Protein AF-A0A1F5UDT4-F1 (afdb_monomer_lite)

Radius of gyration: 22.55 Å; chains: 1; bounding box: 52×52×60 Å

Sequence (209 aa):
MNKDWPAAQYTNDYEAHRSDPLKDGFATVYAATNLLEDRAETYAHLMVNEEAEKLMKRAEKDPVLDKKIKIIKKFLMEKCCYEMNEDYWKKIAAGYDFSAGDKKVSSLEKLKIFPDSVKMDPEKKTGADFKISNLPENCVLSIMDKTGAELLTLKESDFGNKGFIIWNGKGIDGSYLPAGNYSCVILDENKNKKTIKIVYSKSTIMFLN

Structure (mmCIF, N/CA/C/O backbone):
data_AF-A0A1F5UDT4-F1
#
_entry.id   AF-A0A1F5UDT4-F1
#
loop_
_atom_site.group_PDB
_atom_site.id
_atom_site.type_symbol
_atom_site.label_atom_id
_atom_site.label_alt_id
_atom_site.label_comp_id
_atom_site.label_asym_id
_atom_site.label_entity_id
_atom_site.label_seq_id
_atom_site.pdbx_PDB_ins_code
_atom_site.Cartn_x
_atom_site.Cartn_y
_atom_site.Cartn_z
_atom_site.occupancy
_atom_site.B_iso_or_equiv
_atom_site.auth_seq_id
_atom_site.auth_comp_id
_atom_site.auth_asym_id
_atom_site.auth_atom_id
_atom_site.pdbx_PDB_model_num
ATOM 1 N N . MET A 1 1 ? 0.773 20.282 -16.744 1.00 47.09 1 MET A N 1
ATOM 2 C CA . MET A 1 1 ? 1.591 19.553 -17.739 1.00 47.09 1 MET A CA 1
ATOM 3 C C . MET A 1 1 ? 3.046 19.695 -17.304 1.00 47.09 1 MET A C 1
ATOM 5 O O . MET A 1 1 ? 3.497 20.828 -17.192 1.00 47.09 1 MET A O 1
ATOM 9 N N . ASN A 1 2 ? 3.714 18.609 -16.896 1.00 46.12 2 ASN A N 1
ATOM 10 C CA . ASN A 1 2 ? 5.008 18.705 -16.208 1.00 46.12 2 ASN A CA 1
ATOM 11 C C . ASN A 1 2 ? 6.131 19.050 -17.209 1.00 46.12 2 ASN A C 1
ATOM 13 O O . ASN A 1 2 ? 6.377 18.271 -18.132 1.00 46.12 2 ASN A O 1
ATOM 17 N N . LYS A 1 3 ? 6.745 20.232 -17.057 1.00 56.66 3 LYS A N 1
ATOM 18 C CA . LYS A 1 3 ? 7.801 20.764 -17.942 1.00 56.66 3 LYS A CA 1
ATOM 19 C C . LYS A 1 3 ? 9.163 20.094 -17.714 1.00 56.66 3 LYS A C 1
ATOM 21 O O . LYS A 1 3 ? 10.076 20.307 -18.501 1.00 56.66 3 LYS A O 1
ATOM 26 N N . ASP A 1 4 ? 9.265 19.252 -16.691 1.00 66.94 4 ASP A N 1
ATOM 27 C CA . ASP A 1 4 ? 10.539 18.745 -16.177 1.00 66.94 4 ASP A CA 1
ATOM 28 C C . ASP A 1 4 ? 10.975 17.400 -16.789 1.00 66.94 4 ASP A C 1
ATOM 30 O O . ASP A 1 4 ? 11.920 16.786 -16.301 1.00 66.94 4 ASP A O 1
ATOM 34 N N . TRP A 1 5 ? 10.300 16.899 -17.836 1.00 69.38 5 TRP A N 1
ATOM 35 C CA . TRP A 1 5 ? 10.713 15.642 -18.476 1.00 69.38 5 TRP A CA 1
ATOM 36 C C . TRP A 1 5 ? 11.996 15.849 -19.284 1.00 69.38 5 TRP A C 1
ATOM 38 O O . TRP A 1 5 ? 11.977 16.624 -20.244 1.00 69.38 5 TRP A O 1
ATOM 48 N N . PRO A 1 6 ? 13.095 15.154 -18.950 1.00 64.50 6 PRO A N 1
ATOM 49 C CA . PRO A 1 6 ? 14.332 15.293 -19.694 1.00 64.50 6 PRO A CA 1
ATOM 50 C C . PRO A 1 6 ? 14.171 14.617 -21.059 1.00 64.50 6 PRO A C 1
ATOM 52 O O . PRO A 1 6 ? 14.080 13.393 -21.157 1.00 64.50 6 PRO A O 1
ATOM 55 N N . ALA A 1 7 ? 14.122 15.416 -22.124 1.00 56.41 7 ALA A N 1
ATOM 56 C CA . ALA A 1 7 ? 14.297 14.901 -23.473 1.00 56.41 7 ALA A CA 1
ATOM 57 C C . ALA A 1 7 ? 15.757 14.456 -23.617 1.00 56.41 7 ALA A C 1
ATOM 59 O O . ALA A 1 7 ? 16.675 15.242 -23.376 1.00 56.41 7 ALA A O 1
ATOM 60 N N . ALA A 1 8 ? 15.982 13.197 -23.977 1.00 52.72 8 ALA A N 1
ATOM 61 C CA . ALA A 1 8 ? 17.313 12.769 -24.369 1.00 52.72 8 ALA A CA 1
ATOM 62 C C . ALA A 1 8 ? 17.654 13.439 -25.708 1.00 52.72 8 ALA A C 1
ATOM 64 O O . ALA A 1 8 ? 16.902 13.327 -26.675 1.00 52.72 8 ALA A O 1
ATOM 65 N N . GLN A 1 9 ? 18.794 14.125 -25.775 1.00 47.84 9 GLN A N 1
ATOM 66 C CA . GLN A 1 9 ? 19.468 14.321 -27.052 1.00 47.84 9 GLN A CA 1
ATOM 67 C C . GLN A 1 9 ? 20.120 12.980 -27.380 1.00 47.84 9 GLN A C 1
ATOM 69 O O . GLN A 1 9 ? 21.227 12.705 -26.927 1.00 47.84 9 GLN A O 1
ATOM 74 N N . TYR A 1 10 ? 19.391 12.100 -28.066 1.00 48.31 10 TYR A N 1
ATOM 75 C CA . TYR A 1 10 ? 19.956 10.840 -28.534 1.00 48.31 10 TYR A CA 1
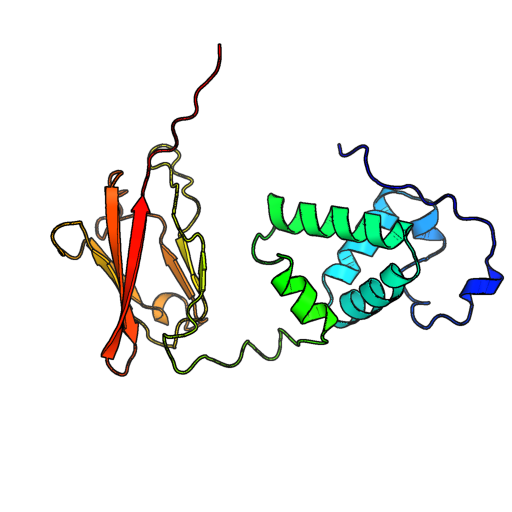ATOM 76 C C . TYR A 1 10 ? 21.035 11.172 -29.570 1.00 48.31 10 TYR A C 1
ATOM 78 O O . TYR A 1 10 ? 20.735 11.568 -30.695 1.00 48.31 10 TYR A O 1
ATOM 86 N N . THR A 1 11 ? 22.303 11.083 -29.171 1.00 43.28 11 THR A N 1
ATOM 87 C CA . THR A 1 11 ? 23.414 11.072 -30.118 1.00 43.28 11 THR A CA 1
ATOM 88 C C . THR A 1 11 ? 23.346 9.761 -30.899 1.00 43.28 11 THR A C 1
ATOM 90 O O . THR A 1 11 ? 22.976 8.723 -30.354 1.00 43.28 11 THR A O 1
ATOM 93 N N . ASN A 1 12 ? 23.670 9.806 -32.191 1.00 43.88 12 ASN A N 1
ATOM 94 C CA . ASN A 1 12 ? 23.618 8.679 -33.134 1.00 43.88 12 ASN A CA 1
ATOM 95 C C . ASN A 1 12 ? 24.626 7.538 -32.827 1.00 43.88 12 ASN A C 1
ATOM 97 O O . ASN A 1 12 ? 25.086 6.870 -33.750 1.00 43.88 12 ASN A O 1
ATOM 101 N N . ASP A 1 13 ? 24.971 7.268 -31.565 1.00 47.34 13 ASP A N 1
ATOM 102 C CA . ASP A 1 13 ? 25.879 6.183 -31.155 1.00 47.34 13 ASP A CA 1
ATOM 103 C C . ASP A 1 13 ? 25.162 4.823 -31.102 1.00 47.34 13 ASP A C 1
ATOM 105 O O . ASP A 1 13 ? 25.162 4.087 -30.116 1.00 47.34 13 ASP A O 1
ATOM 109 N N . TYR A 1 14 ? 24.549 4.476 -32.232 1.00 44.34 14 TYR A N 1
ATOM 110 C CA . TYR A 1 14 ? 23.816 3.237 -32.482 1.00 44.34 14 TYR A CA 1
ATOM 111 C C . TYR A 1 14 ? 24.647 1.968 -32.202 1.00 44.34 14 TYR A C 1
ATOM 113 O O . TYR A 1 14 ? 24.106 0.938 -31.798 1.00 44.34 14 TYR A O 1
ATOM 121 N N . GLU A 1 15 ? 25.969 2.022 -32.386 1.00 44.12 15 GLU A N 1
ATOM 122 C CA . GLU A 1 15 ? 26.829 0.839 -32.274 1.00 44.12 15 GLU A CA 1
ATOM 123 C C . GLU A 1 15 ? 27.215 0.480 -30.831 1.00 44.12 15 GLU A C 1
ATOM 125 O O . GLU A 1 15 ? 27.381 -0.704 -30.528 1.00 44.12 15 GLU A O 1
ATOM 130 N N . ALA A 1 16 ? 27.271 1.453 -29.915 1.00 49.44 16 ALA A N 1
ATOM 131 C CA . ALA A 1 16 ? 27.679 1.227 -28.523 1.00 49.44 16 ALA A CA 1
ATOM 132 C C . ALA A 1 16 ? 26.634 0.450 -27.694 1.00 49.44 16 ALA A C 1
ATOM 134 O O . ALA A 1 16 ? 26.965 -0.142 -26.668 1.00 49.44 16 ALA A O 1
ATOM 135 N N . HIS A 1 17 ? 25.378 0.407 -28.151 1.00 48.34 17 HIS A N 1
ATOM 136 C CA . HIS A 1 17 ? 24.247 -0.192 -27.430 1.00 48.34 17 HIS A CA 1
ATOM 137 C C . HIS A 1 17 ? 23.834 -1.582 -27.949 1.00 48.34 17 HIS A C 1
ATOM 139 O O . HIS A 1 17 ? 22.865 -2.172 -27.472 1.00 48.34 17 HIS A O 1
ATOM 145 N N . ARG A 1 18 ? 24.557 -2.145 -28.929 1.00 42.97 18 ARG A N 1
ATOM 146 C CA . ARG A 1 18 ? 24.150 -3.368 -29.650 1.00 42.97 18 ARG A CA 1
ATOM 147 C C . ARG A 1 18 ? 24.249 -4.659 -28.821 1.00 42.97 18 ARG A C 1
ATOM 149 O O . ARG A 1 18 ? 23.622 -5.653 -29.205 1.00 42.97 18 ARG A O 1
ATOM 156 N N . SER A 1 19 ? 25.007 -4.644 -27.725 1.00 50.47 19 SER A N 1
ATOM 157 C CA . SER A 1 19 ? 25.263 -5.776 -26.821 1.00 50.47 19 SER A CA 1
ATOM 158 C C . SER A 1 19 ? 24.424 -5.767 -25.533 1.00 50.47 19 SER A C 1
ATOM 160 O O . SER A 1 19 ? 24.598 -6.661 -24.707 1.00 50.47 19 SER A O 1
ATOM 162 N N . ASP A 1 20 ? 23.527 -4.791 -25.348 1.00 55.16 20 ASP A N 1
ATOM 163 C CA . ASP A 1 20 ? 22.705 -4.675 -24.138 1.00 55.16 20 ASP A CA 1
ATOM 164 C C . ASP A 1 20 ? 21.514 -5.664 -24.181 1.00 55.16 20 ASP A C 1
ATOM 166 O O . ASP A 1 20 ? 20.727 -5.623 -25.132 1.00 55.16 20 ASP A O 1
ATOM 170 N N . PRO A 1 21 ? 21.360 -6.567 -23.191 1.00 51.09 21 PRO A N 1
ATOM 171 C CA . PRO A 1 21 ? 20.254 -7.528 -23.114 1.00 51.09 21 PRO A CA 1
ATOM 172 C C . PRO A 1 21 ? 18.862 -6.895 -22.924 1.00 51.09 21 PRO A C 1
ATOM 174 O O . PRO A 1 21 ? 17.867 -7.592 -23.086 1.00 51.09 21 PRO A O 1
ATOM 177 N N . LEU A 1 22 ? 18.762 -5.589 -22.652 1.00 53.78 22 LEU A N 1
ATOM 178 C CA . LEU A 1 22 ? 17.506 -4.812 -22.650 1.00 53.78 22 LEU A CA 1
ATOM 179 C C . LEU A 1 22 ? 17.038 -4.380 -24.056 1.00 53.78 22 LEU A C 1
ATOM 181 O O . LEU A 1 22 ? 16.312 -3.397 -24.214 1.00 53.78 22 LEU A O 1
ATOM 185 N N . LYS A 1 23 ? 17.499 -5.084 -25.093 1.00 50.81 23 LYS A N 1
ATOM 186 C CA . LYS A 1 23 ? 17.290 -4.744 -26.505 1.00 50.81 23 LYS A CA 1
ATOM 187 C C . LYS A 1 23 ? 15.821 -4.723 -26.924 1.00 50.81 23 LYS A C 1
ATOM 189 O O . LYS A 1 23 ? 15.456 -3.934 -27.792 1.00 50.81 23 LYS A O 1
ATOM 194 N N . ASP A 1 24 ? 14.994 -5.533 -26.276 1.00 47.50 24 ASP A N 1
ATOM 195 C CA . ASP A 1 24 ? 13.571 -5.603 -26.569 1.00 47.50 24 ASP A CA 1
ATOM 196 C C . ASP A 1 24 ? 12.805 -4.774 -25.538 1.00 47.50 24 ASP A C 1
ATOM 198 O O . ASP A 1 24 ? 12.459 -5.240 -24.457 1.00 47.50 24 ASP A O 1
ATOM 202 N N . GLY A 1 25 ? 12.558 -3.513 -25.889 1.00 45.66 25 GLY A N 1
ATOM 203 C CA . GLY A 1 25 ? 11.422 -2.782 -25.332 1.00 45.66 25 GLY A CA 1
ATOM 204 C C . GLY A 1 25 ? 11.707 -1.518 -24.539 1.00 45.66 25 GLY A C 1
ATOM 205 O O . GLY A 1 25 ? 10.735 -0.902 -24.158 1.00 45.66 25 GLY A O 1
ATOM 206 N N . PHE A 1 26 ? 12.958 -1.094 -24.322 1.00 50.50 26 PHE A N 1
ATOM 207 C CA . PHE A 1 26 ? 13.230 0.130 -23.534 1.00 50.50 26 PHE A CA 1
ATOM 208 C C . PHE A 1 26 ? 13.837 1.312 -24.294 1.00 50.50 26 PHE A C 1
ATOM 210 O O . PHE A 1 26 ? 14.104 2.386 -23.749 1.00 50.50 26 PHE A O 1
ATOM 217 N N . ALA A 1 27 ? 14.166 1.070 -25.551 1.00 49.47 27 ALA A N 1
ATOM 218 C CA . ALA A 1 27 ? 14.776 2.031 -26.446 1.00 49.47 27 ALA A CA 1
ATOM 219 C C . ALA A 1 27 ? 14.471 1.587 -27.870 1.00 49.47 27 ALA A C 1
ATOM 221 O O . ALA A 1 27 ? 15.370 1.432 -28.701 1.00 49.47 27 ALA A O 1
ATOM 222 N N . THR A 1 28 ? 13.197 1.309 -28.151 1.00 52.31 28 THR A N 1
ATOM 223 C CA . THR A 1 28 ? 12.821 1.216 -29.556 1.00 52.31 28 THR A CA 1
ATOM 224 C C . THR A 1 28 ? 13.118 2.578 -30.187 1.00 52.31 28 THR A C 1
ATOM 226 O O . THR A 1 28 ? 12.885 3.629 -29.585 1.00 52.31 28 THR A O 1
ATOM 229 N N . VAL A 1 29 ? 13.660 2.586 -31.409 1.00 52.19 29 VAL A N 1
ATOM 230 C CA . VAL A 1 29 ? 13.857 3.826 -32.189 1.00 52.19 29 VAL A CA 1
ATOM 231 C C . VAL A 1 29 ? 12.565 4.657 -32.208 1.00 52.19 29 VAL A C 1
ATOM 233 O O . VAL A 1 29 ? 12.613 5.880 -32.249 1.00 52.19 29 VAL A O 1
ATOM 236 N N . TYR A 1 30 ? 11.420 3.981 -32.105 1.00 51.47 30 TYR A N 1
ATOM 237 C CA . TYR A 1 30 ? 10.090 4.556 -32.024 1.00 51.47 30 TYR A CA 1
ATOM 238 C C . TYR A 1 30 ? 9.882 5.422 -30.764 1.00 51.47 30 TYR A C 1
ATOM 240 O O . TYR A 1 30 ? 9.670 6.627 -30.900 1.00 51.47 30 TYR A O 1
ATOM 248 N N . ALA A 1 31 ? 10.089 4.891 -29.553 1.00 55.47 31 ALA A N 1
ATOM 249 C CA . ALA A 1 31 ? 9.950 5.671 -28.316 1.00 55.47 31 ALA A CA 1
ATOM 250 C C . ALA A 1 31 ? 10.917 6.866 -28.234 1.00 55.47 31 ALA A C 1
ATOM 252 O O . ALA A 1 31 ? 10.561 7.922 -27.712 1.00 55.47 31 ALA A O 1
ATOM 253 N N . ALA A 1 32 ? 12.112 6.756 -28.825 1.00 58.34 32 ALA A N 1
ATOM 254 C CA . ALA A 1 32 ? 13.065 7.865 -28.897 1.00 58.34 32 ALA A CA 1
ATOM 255 C C . ALA A 1 32 ? 12.562 9.056 -29.742 1.00 58.34 32 ALA A C 1
ATOM 257 O O . ALA A 1 32 ? 13.048 10.177 -29.572 1.00 58.34 32 ALA A O 1
ATOM 258 N N . THR A 1 33 ? 11.590 8.837 -30.637 1.00 62.22 33 THR A N 1
ATOM 259 C CA . THR A 1 33 ? 11.040 9.881 -31.521 1.00 62.22 33 THR A CA 1
ATOM 260 C C . THR A 1 33 ? 9.835 10.616 -30.937 1.00 62.22 33 THR A C 1
ATOM 262 O O . THR A 1 33 ? 9.528 11.722 -31.387 1.00 62.22 33 THR A O 1
ATOM 265 N N . ASN A 1 34 ? 9.174 10.061 -29.913 1.00 74.00 34 ASN A N 1
ATOM 266 C CA . ASN A 1 34 ? 7.967 10.639 -29.328 1.00 74.00 34 ASN A CA 1
ATOM 267 C C . ASN A 1 34 ? 8.000 10.630 -27.793 1.00 74.00 34 ASN A C 1
ATOM 269 O O . ASN A 1 34 ? 8.005 9.593 -27.135 1.00 74.00 34 ASN A O 1
ATOM 273 N N . LEU A 1 35 ? 7.906 11.829 -27.214 1.00 75.00 35 LEU A N 1
ATOM 274 C CA . LEU A 1 35 ? 7.903 12.064 -25.770 1.00 75.00 35 LEU A CA 1
ATOM 275 C C . LEU A 1 35 ? 6.823 11.274 -25.012 1.00 75.00 35 LEU A C 1
ATOM 277 O O . LEU A 1 35 ? 7.019 10.920 -23.850 1.00 75.00 35 LEU A O 1
ATOM 281 N N . LEU A 1 36 ? 5.654 11.064 -25.621 1.00 78.19 36 LEU A N 1
ATOM 282 C CA . LEU A 1 36 ? 4.560 10.336 -24.977 1.00 78.19 36 LEU A CA 1
ATOM 283 C C . LEU A 1 36 ? 4.817 8.830 -24.952 1.00 78.19 36 LEU A C 1
ATOM 285 O O . LEU A 1 36 ? 4.474 8.180 -23.968 1.00 78.19 36 LEU A O 1
ATOM 289 N N . GLU A 1 37 ? 5.449 8.302 -25.994 1.00 77.25 37 GLU A N 1
ATOM 290 C CA . GLU A 1 37 ? 5.786 6.884 -26.105 1.00 77.25 37 GLU A CA 1
ATOM 291 C C . GLU A 1 37 ? 6.939 6.534 -25.166 1.00 77.25 37 GLU A C 1
ATOM 293 O O . GLU A 1 37 ? 6.805 5.597 -24.391 1.00 77.25 37 GLU A O 1
ATOM 298 N N . ASP A 1 38 ? 7.980 7.370 -25.099 1.00 79.94 38 ASP A N 1
ATOM 299 C CA . ASP A 1 38 ? 9.068 7.261 -24.112 1.00 79.94 38 ASP A CA 1
ATOM 300 C C . ASP A 1 38 ? 8.545 7.177 -22.665 1.00 79.94 38 ASP A C 1
ATOM 302 O O . ASP A 1 38 ? 8.983 6.354 -21.856 1.00 79.94 38 ASP A O 1
ATOM 306 N N . ARG A 1 39 ? 7.549 8.009 -22.334 1.00 84.25 39 ARG A N 1
ATOM 307 C CA . ARG A 1 39 ? 6.888 7.985 -21.021 1.00 84.25 39 ARG A CA 1
ATOM 308 C C . ARG A 1 39 ? 6.088 6.710 -20.801 1.00 84.25 39 ARG A C 1
ATOM 310 O O . ARG A 1 39 ? 6.165 6.140 -19.715 1.00 84.25 39 ARG A O 1
ATOM 317 N N . ALA A 1 40 ? 5.292 6.314 -21.792 1.00 84.50 40 ALA A N 1
ATOM 318 C CA . ALA A 1 40 ? 4.435 5.139 -21.708 1.00 84.50 40 ALA A CA 1
ATOM 319 C C . ALA A 1 40 ? 5.263 3.855 -21.573 1.00 84.50 40 ALA A C 1
ATOM 321 O O . ALA A 1 40 ? 4.943 3.024 -20.731 1.00 84.50 40 ALA A O 1
ATOM 322 N N . GLU A 1 41 ? 6.354 3.737 -22.327 1.00 83.81 41 GLU A N 1
ATOM 323 C CA . GLU A 1 41 ? 7.293 2.613 -22.293 1.00 83.81 41 GLU A CA 1
ATOM 324 C C . GLU A 1 41 ? 7.994 2.544 -20.930 1.00 83.81 41 GLU A C 1
ATOM 326 O O . GLU A 1 41 ? 7.891 1.538 -20.225 1.00 83.81 41 GLU A O 1
ATOM 331 N N . THR A 1 42 ? 8.569 3.664 -20.466 1.00 86.44 42 THR A N 1
ATOM 332 C CA . THR A 1 42 ? 9.197 3.723 -19.133 1.00 86.44 42 THR A CA 1
ATOM 333 C C . THR A 1 42 ? 8.221 3.357 -18.019 1.00 86.44 42 THR A C 1
ATOM 335 O O . THR A 1 42 ? 8.579 2.646 -17.079 1.00 86.44 42 THR A O 1
ATOM 338 N N . TYR A 1 43 ? 6.973 3.815 -18.120 1.00 89.94 43 TYR A N 1
ATOM 339 C CA . TYR A 1 43 ? 5.920 3.448 -17.182 1.00 89.94 43 TYR A CA 1
ATOM 340 C C . TYR A 1 43 ? 5.590 1.953 -17.249 1.00 89.94 43 TYR A C 1
ATOM 342 O O . TYR A 1 43 ? 5.554 1.302 -16.209 1.00 89.94 43 TYR A O 1
ATOM 350 N N . ALA A 1 44 ? 5.360 1.409 -18.447 1.00 88.19 44 ALA A N 1
ATOM 351 C CA . ALA A 1 44 ? 4.902 0.037 -18.647 1.00 88.19 44 ALA A CA 1
ATOM 352 C C . ALA A 1 44 ? 5.874 -0.977 -18.044 1.00 88.19 44 ALA A C 1
ATOM 354 O O . ALA A 1 44 ? 5.464 -1.871 -17.308 1.00 88.19 44 ALA A O 1
ATOM 355 N N . HIS A 1 45 ? 7.169 -0.794 -18.266 1.00 87.31 45 HIS A N 1
ATOM 356 C CA . HIS A 1 45 ? 8.154 -1.687 -17.676 1.00 87.31 45 HIS A CA 1
ATOM 357 C C . HIS A 1 45 ? 8.333 -1.491 -16.168 1.00 87.31 45 HIS A C 1
ATOM 359 O O . HIS A 1 45 ? 8.601 -2.462 -15.469 1.00 87.31 45 HIS A O 1
ATOM 365 N N . LEU A 1 46 ? 8.156 -0.277 -15.628 1.00 90.12 46 LEU A N 1
ATOM 366 C CA . LEU A 1 46 ? 8.155 -0.085 -14.170 1.00 90.12 46 LEU A CA 1
ATOM 367 C C . LEU A 1 46 ? 7.017 -0.857 -13.477 1.00 90.12 46 LEU A C 1
ATOM 369 O O . LEU A 1 46 ? 7.103 -1.094 -12.273 1.00 90.12 46 LEU A O 1
ATOM 373 N N . MET A 1 47 ? 5.969 -1.246 -14.212 1.00 89.44 47 MET A N 1
ATOM 374 C CA . MET A 1 47 ? 4.855 -2.049 -13.697 1.00 89.44 47 MET A CA 1
ATOM 375 C C . MET A 1 47 ? 5.118 -3.562 -13.722 1.00 89.44 47 MET A C 1
ATOM 377 O O . MET A 1 47 ? 4.347 -4.312 -13.127 1.00 89.44 47 MET A O 1
ATOM 381 N N . VAL A 1 48 ? 6.179 -4.025 -14.388 1.00 87.56 48 VAL A N 1
ATOM 382 C CA . VAL A 1 48 ? 6.533 -5.448 -14.483 1.00 87.56 48 VAL A CA 1
ATOM 383 C C . VAL A 1 48 ? 7.820 -5.678 -13.698 1.00 87.56 48 VAL A C 1
ATOM 385 O O . VAL A 1 48 ? 8.866 -5.180 -14.087 1.00 87.56 48 VAL A O 1
ATOM 388 N N . ASN A 1 49 ? 7.763 -6.423 -12.589 1.00 84.81 49 ASN A N 1
ATOM 389 C CA . ASN A 1 49 ? 8.864 -6.511 -11.612 1.00 84.81 49 ASN A CA 1
ATOM 390 C C . ASN A 1 49 ? 10.236 -6.824 -12.233 1.00 84.81 49 ASN A C 1
ATOM 392 O O . ASN A 1 49 ? 11.205 -6.120 -11.956 1.00 84.81 49 ASN A O 1
ATOM 396 N N . GLU A 1 50 ? 10.307 -7.850 -13.085 1.00 84.44 50 GLU A N 1
ATOM 397 C CA . GLU A 1 50 ? 11.551 -8.265 -13.748 1.00 84.44 50 GLU A CA 1
ATOM 398 C C . GLU A 1 50 ? 12.113 -7.152 -14.650 1.00 84.44 50 GLU A C 1
ATOM 400 O O . GLU A 1 50 ? 13.311 -6.873 -14.660 1.00 84.44 50 GLU A O 1
ATOM 405 N N . GLU A 1 51 ? 11.233 -6.461 -15.369 1.00 85.38 51 GLU A N 1
ATOM 406 C CA . GLU A 1 51 ? 11.597 -5.372 -16.271 1.00 85.38 51 GLU A CA 1
ATOM 407 C C . GLU A 1 51 ? 11.985 -4.100 -15.518 1.00 85.38 51 GLU A C 1
ATOM 409 O O . GLU A 1 51 ? 12.953 -3.426 -15.875 1.00 85.38 51 GLU A O 1
ATOM 414 N N . ALA A 1 52 ? 11.284 -3.798 -14.428 1.00 88.19 52 ALA A N 1
ATOM 415 C CA . ALA A 1 52 ? 11.599 -2.700 -13.533 1.00 88.19 52 ALA A CA 1
ATOM 416 C C . ALA A 1 52 ? 12.989 -2.878 -12.902 1.00 88.19 52 ALA A C 1
ATOM 418 O O . ALA A 1 52 ? 13.740 -1.907 -12.793 1.00 88.19 52 ALA A O 1
ATOM 419 N N . GLU A 1 53 ? 13.360 -4.102 -12.513 1.00 86.69 53 GLU A N 1
ATOM 420 C CA . GLU A 1 53 ? 14.697 -4.414 -12.000 1.00 86.69 53 GLU A CA 1
ATOM 421 C C . GLU A 1 53 ? 15.779 -4.134 -13.051 1.00 86.69 53 GLU A C 1
ATOM 423 O O . GLU A 1 53 ? 16.731 -3.390 -12.783 1.00 86.69 53 GLU A O 1
ATOM 428 N N . LYS A 1 54 ? 15.622 -4.686 -14.263 1.00 85.94 54 LYS A N 1
ATOM 429 C CA . LYS A 1 54 ? 16.570 -4.469 -15.366 1.00 85.94 54 LYS A CA 1
ATOM 430 C C . LYS A 1 54 ? 16.702 -2.979 -15.686 1.00 85.94 54 LYS A C 1
ATOM 432 O O . LYS A 1 54 ? 17.814 -2.465 -15.829 1.00 85.94 54 LYS A O 1
ATOM 437 N N . LEU A 1 55 ? 15.576 -2.271 -15.728 1.00 86.25 55 LEU A N 1
ATOM 438 C CA . LEU A 1 55 ? 15.541 -0.842 -15.989 1.00 86.25 55 LEU A CA 1
ATOM 439 C C . LEU A 1 55 ? 16.309 -0.031 -14.942 1.00 86.25 55 LEU A C 1
ATOM 441 O O . LEU A 1 55 ? 17.092 0.855 -15.288 1.00 86.25 55 LEU A O 1
ATOM 445 N N . MET A 1 56 ? 16.086 -0.319 -13.659 1.00 87.62 56 MET A N 1
ATOM 446 C CA . MET A 1 56 ? 16.753 0.391 -12.568 1.00 87.62 56 MET A CA 1
ATOM 447 C C . MET A 1 56 ? 18.266 0.156 -12.583 1.00 87.62 56 MET A C 1
ATOM 449 O O . MET A 1 56 ? 19.014 1.116 -12.420 1.00 87.62 56 MET A O 1
ATOM 453 N N . LYS A 1 57 ? 18.723 -1.068 -12.879 1.00 86.69 57 LYS A N 1
ATOM 454 C CA . LYS A 1 57 ? 20.156 -1.366 -13.067 1.00 86.69 57 LYS A CA 1
ATOM 455 C C . LYS A 1 57 ? 20.776 -0.554 -14.205 1.00 86.69 57 LYS A C 1
ATOM 457 O O . LYS A 1 57 ? 21.918 -0.114 -14.107 1.00 86.69 57 LYS A O 1
ATOM 462 N N . ARG A 1 58 ? 20.038 -0.324 -15.294 1.00 82.12 58 ARG A N 1
ATOM 463 C CA . ARG A 1 58 ? 20.513 0.513 -16.407 1.00 82.12 58 ARG A CA 1
ATOM 464 C C . ARG A 1 58 ? 20.589 1.990 -16.028 1.00 82.12 58 ARG A C 1
ATOM 466 O O . ARG A 1 58 ? 21.551 2.661 -16.395 1.00 82.12 58 ARG A O 1
ATOM 473 N N . ALA A 1 59 ? 19.615 2.480 -15.267 1.00 86.75 59 ALA A N 1
ATOM 474 C CA . ALA A 1 59 ? 19.581 3.860 -14.793 1.00 86.75 59 ALA A CA 1
ATOM 475 C C . ALA A 1 59 ? 20.812 4.242 -13.949 1.00 86.75 59 ALA A C 1
ATOM 477 O O . ALA A 1 59 ? 21.213 5.402 -13.956 1.00 86.75 59 ALA A O 1
ATOM 478 N N . GLU A 1 60 ? 21.481 3.277 -13.305 1.00 85.31 60 GLU A N 1
ATOM 479 C CA . GLU A 1 60 ? 22.761 3.506 -12.609 1.00 85.31 60 GLU A CA 1
ATOM 480 C C . GLU A 1 60 ? 23.861 4.051 -13.537 1.00 85.31 60 GLU A C 1
ATOM 482 O O . GLU A 1 60 ? 24.756 4.766 -13.087 1.00 85.31 60 GLU A O 1
ATOM 487 N N . LYS A 1 61 ? 23.792 3.729 -14.835 1.00 82.31 61 LYS A N 1
ATOM 488 C CA . LYS A 1 61 ? 24.749 4.159 -15.866 1.00 82.31 61 LYS A CA 1
ATOM 489 C C . LYS A 1 61 ? 24.176 5.217 -16.816 1.00 82.31 61 LYS A C 1
ATOM 491 O O . LYS A 1 61 ? 24.930 5.776 -17.607 1.00 82.31 61 LYS A O 1
ATOM 496 N N . ASP A 1 62 ? 22.874 5.499 -16.740 1.00 79.12 62 ASP A N 1
ATOM 497 C CA . ASP A 1 62 ? 22.157 6.444 -17.603 1.00 79.12 62 ASP A CA 1
ATOM 498 C C . ASP A 1 62 ? 21.453 7.529 -16.757 1.00 79.12 62 ASP A C 1
ATOM 500 O O . ASP A 1 62 ? 20.324 7.338 -16.288 1.00 79.12 62 ASP A O 1
ATOM 504 N N . PRO A 1 63 ? 22.090 8.705 -16.582 1.00 80.00 63 PRO A N 1
ATOM 505 C CA . PRO A 1 63 ? 21.535 9.802 -15.791 1.00 80.00 63 PRO A CA 1
ATOM 506 C C . PRO A 1 63 ? 20.224 10.382 -16.337 1.00 80.00 63 PRO A C 1
ATOM 508 O O . PRO A 1 63 ? 19.484 11.038 -15.598 1.00 80.00 63 PRO A O 1
ATOM 511 N N . VAL A 1 64 ? 19.945 10.218 -17.634 1.00 79.31 64 VAL A N 1
ATOM 512 C CA . VAL A 1 64 ? 18.704 10.709 -18.243 1.00 79.31 64 VAL A CA 1
ATOM 513 C C . VAL A 1 64 ? 17.566 9.767 -17.878 1.00 79.31 64 VAL A C 1
ATOM 515 O O . VAL A 1 64 ? 16.519 10.221 -17.414 1.00 79.31 64 VAL A O 1
ATOM 518 N N . LEU A 1 65 ? 17.795 8.464 -18.013 1.00 82.56 65 LEU A N 1
ATOM 519 C CA . LEU A 1 65 ? 16.844 7.440 -17.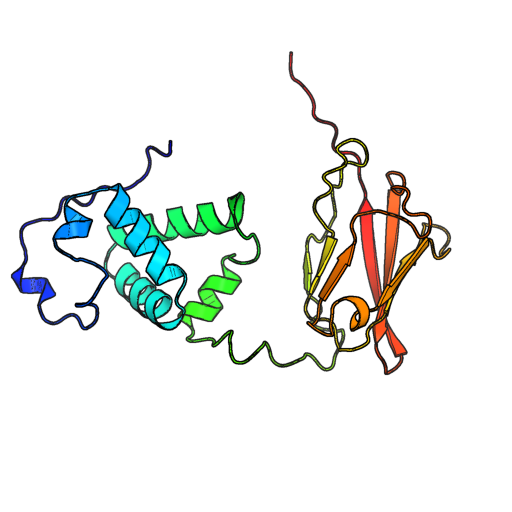609 1.00 82.56 65 LEU A CA 1
ATOM 520 C C . LEU A 1 65 ? 16.548 7.480 -16.100 1.00 82.56 65 LEU A C 1
ATOM 522 O O . LEU A 1 65 ? 15.382 7.435 -15.712 1.00 82.56 65 LEU A O 1
ATOM 526 N N . ASP A 1 66 ? 17.563 7.648 -15.248 1.00 85.56 66 ASP A N 1
ATOM 527 C CA . ASP A 1 66 ? 17.375 7.800 -13.795 1.00 85.56 66 ASP A CA 1
ATOM 528 C C . ASP A 1 66 ? 16.406 8.944 -13.454 1.00 85.56 66 ASP A C 1
ATOM 530 O O . ASP A 1 66 ? 15.469 8.780 -12.665 1.00 85.56 66 ASP A O 1
ATOM 534 N N . LYS A 1 67 ? 16.555 10.097 -14.118 1.00 85.44 67 LYS A N 1
ATOM 535 C CA . LYS A 1 67 ? 15.631 11.226 -13.950 1.00 85.44 67 LYS A CA 1
ATOM 536 C C . LYS A 1 67 ? 14.209 10.883 -14.402 1.00 85.44 67 LYS A C 1
ATOM 538 O O . LYS A 1 67 ? 13.263 11.229 -13.694 1.00 85.44 67 LYS A O 1
ATOM 543 N N . LYS A 1 68 ? 14.041 10.193 -15.539 1.00 86.81 68 LYS A N 1
ATOM 544 C CA . LYS A 1 68 ? 12.719 9.752 -16.033 1.00 86.81 68 LYS A CA 1
ATOM 545 C C . LYS A 1 68 ? 12.029 8.833 -15.022 1.00 86.81 68 LYS A C 1
ATOM 547 O O . LYS A 1 68 ? 10.878 9.074 -14.654 1.00 86.81 68 LYS A O 1
ATOM 552 N N . ILE A 1 69 ? 12.756 7.840 -14.508 1.00 91.06 69 ILE A N 1
ATOM 553 C CA . ILE A 1 69 ? 12.258 6.906 -13.492 1.00 91.06 69 ILE A CA 1
ATOM 554 C C . ILE A 1 69 ? 11.839 7.659 -12.231 1.00 91.06 69 ILE A C 1
ATOM 556 O O . ILE A 1 69 ? 10.735 7.444 -11.739 1.00 91.06 69 ILE A O 1
ATOM 560 N N . LYS A 1 70 ? 12.667 8.578 -11.720 1.00 91.81 70 LYS A N 1
ATOM 561 C CA . LYS A 1 70 ? 12.340 9.376 -10.524 1.00 91.81 70 LYS A CA 1
ATOM 562 C C . LYS A 1 70 ? 11.052 10.181 -10.691 1.00 91.81 70 LYS A C 1
ATOM 564 O O . LYS A 1 70 ? 10.240 10.229 -9.767 1.00 91.81 70 LYS A O 1
ATOM 569 N N . ILE A 1 71 ? 10.830 10.775 -11.866 1.00 89.81 71 ILE A N 1
ATOM 570 C CA . ILE A 1 71 ? 9.595 11.513 -12.167 1.00 89.81 71 ILE A CA 1
ATOM 571 C C . ILE A 1 71 ? 8.382 10.573 -12.147 1.00 89.81 71 ILE A C 1
ATOM 573 O O . ILE A 1 71 ? 7.369 10.915 -11.533 1.00 89.81 71 ILE A O 1
ATOM 577 N N . ILE A 1 72 ? 8.477 9.392 -12.770 1.00 90.75 72 ILE A N 1
ATOM 578 C CA . ILE A 1 72 ? 7.380 8.411 -12.778 1.00 90.75 72 ILE A CA 1
ATOM 579 C C . ILE A 1 72 ? 7.112 7.870 -11.372 1.00 90.75 72 ILE A C 1
ATOM 581 O O . ILE A 1 72 ? 5.961 7.874 -10.945 1.00 90.75 72 ILE A O 1
ATOM 585 N N . LYS A 1 73 ? 8.147 7.468 -10.621 1.00 92.81 73 LYS A N 1
ATOM 586 C CA . LYS A 1 73 ? 8.016 6.993 -9.232 1.00 92.81 73 LYS A CA 1
ATOM 587 C C . LYS A 1 73 ? 7.316 8.025 -8.351 1.00 92.81 73 LYS A C 1
ATOM 589 O O . LYS A 1 73 ? 6.372 7.689 -7.639 1.00 92.81 73 LYS A O 1
ATOM 594 N N . LYS A 1 74 ? 7.720 9.296 -8.456 1.00 87.88 74 LYS A N 1
ATOM 595 C CA . LYS A 1 74 ? 7.082 10.403 -7.734 1.00 87.88 74 LYS A CA 1
ATOM 596 C C . LYS A 1 74 ? 5.611 10.557 -8.120 1.00 87.88 74 LYS A C 1
ATOM 598 O O . LYS A 1 74 ? 4.762 10.654 -7.241 1.00 87.88 74 LYS A O 1
ATOM 603 N N . PHE A 1 75 ? 5.300 10.552 -9.418 1.00 87.31 75 PHE A N 1
ATOM 604 C CA . PHE A 1 75 ? 3.919 10.644 -9.897 1.00 87.31 75 PHE A CA 1
ATOM 605 C C . PHE A 1 75 ? 3.058 9.483 -9.386 1.00 87.31 75 PHE A C 1
ATOM 607 O O . PHE A 1 75 ? 1.968 9.719 -8.870 1.00 87.31 75 PHE A O 1
ATOM 614 N N . LEU A 1 76 ? 3.561 8.251 -9.476 1.00 89.00 76 LEU A N 1
ATOM 615 C CA . LEU A 1 76 ? 2.883 7.057 -8.980 1.00 89.00 76 LEU A CA 1
ATOM 616 C C . LEU A 1 76 ? 2.569 7.178 -7.492 1.00 89.00 76 LEU A C 1
ATOM 618 O O . LEU A 1 76 ? 1.410 7.042 -7.112 1.00 89.00 76 LEU A O 1
ATOM 622 N N . MET A 1 77 ? 3.567 7.513 -6.677 1.00 87.00 77 MET A N 1
ATOM 623 C CA . MET A 1 77 ? 3.407 7.669 -5.234 1.00 87.00 77 MET A CA 1
ATOM 624 C C . MET A 1 77 ? 2.403 8.777 -4.874 1.00 87.00 77 MET A C 1
ATOM 626 O O . MET A 1 77 ? 1.554 8.586 -4.009 1.00 87.00 77 MET A O 1
ATOM 630 N N . GLU A 1 78 ? 2.485 9.939 -5.526 1.00 80.81 78 GLU A N 1
ATOM 631 C CA . GLU A 1 78 ? 1.677 11.112 -5.166 1.00 80.81 78 GLU A CA 1
ATOM 632 C C . GLU A 1 78 ? 0.254 11.090 -5.736 1.00 80.81 78 GLU A C 1
ATOM 634 O O . GLU A 1 78 ? -0.625 11.764 -5.193 1.00 80.81 78 GLU A O 1
ATOM 639 N N . LYS A 1 79 ? 0.030 10.407 -6.867 1.00 83.25 79 LYS A N 1
ATOM 640 C CA . LYS A 1 79 ? -1.213 10.524 -7.650 1.00 83.25 79 LYS A CA 1
ATOM 641 C C . LYS A 1 79 ? -1.937 9.210 -7.908 1.00 83.25 79 LYS A C 1
ATOM 643 O O . LYS A 1 79 ? -3.132 9.267 -8.183 1.00 83.25 79 LYS A O 1
ATOM 648 N N . CYS A 1 80 ? -1.261 8.063 -7.844 1.00 79.94 80 CYS A N 1
ATOM 649 C CA . CYS A 1 80 ? -1.852 6.780 -8.240 1.00 79.94 80 CYS A CA 1
ATOM 650 C C . CYS A 1 80 ? -1.916 5.778 -7.084 1.00 79.94 80 CYS A C 1
ATOM 652 O O . CYS A 1 80 ? -2.994 5.305 -6.742 1.00 79.94 80 CYS A O 1
ATOM 654 N N . CYS A 1 81 ? -0.771 5.447 -6.491 1.00 80.06 81 CYS A N 1
ATOM 655 C CA . CYS A 1 81 ? -0.634 4.427 -5.464 1.00 80.06 81 CYS A CA 1
ATOM 656 C C . CYS A 1 81 ? 0.487 4.810 -4.490 1.00 80.06 81 CYS A C 1
ATOM 658 O O . CYS A 1 81 ? 1.671 4.642 -4.782 1.00 80.06 81 CYS A O 1
ATOM 660 N N . TYR A 1 82 ? 0.105 5.292 -3.306 1.00 77.31 82 TYR A N 1
ATOM 661 C CA . TYR A 1 82 ? 1.048 5.697 -2.257 1.00 77.31 82 TYR A CA 1
ATOM 662 C C . TYR A 1 82 ? 1.903 4.532 -1.729 1.00 77.31 82 TYR A C 1
ATOM 664 O O . TYR A 1 82 ? 2.954 4.760 -1.129 1.00 77.31 82 TYR A O 1
ATOM 672 N N . GLU A 1 83 ? 1.468 3.285 -1.948 1.00 80.56 83 GLU A N 1
ATOM 673 C CA . GLU A 1 83 ? 2.208 2.078 -1.565 1.00 80.56 83 GLU A CA 1
ATOM 674 C C . GLU A 1 83 ? 3.461 1.870 -2.426 1.00 80.56 83 GLU A C 1
ATOM 676 O O . GLU A 1 83 ? 4.409 1.239 -1.966 1.00 80.56 83 GLU A O 1
ATOM 681 N N . MET A 1 84 ? 3.520 2.470 -3.622 1.00 85.94 84 MET A N 1
ATOM 682 C CA . MET A 1 84 ? 4.699 2.467 -4.500 1.00 85.94 84 MET A CA 1
ATOM 683 C C . MET A 1 84 ? 5.742 3.511 -4.060 1.00 85.94 84 MET A C 1
ATOM 685 O O . MET A 1 84 ? 6.211 4.333 -4.850 1.00 85.94 84 MET A O 1
ATOM 689 N N . ASN A 1 85 ? 6.079 3.508 -2.772 1.00 86.38 85 ASN A N 1
ATOM 690 C CA . ASN A 1 85 ? 7.092 4.369 -2.166 1.00 86.38 85 ASN A CA 1
ATOM 691 C C . ASN A 1 85 ? 8.518 3.806 -2.360 1.00 86.38 85 ASN A C 1
ATOM 693 O O . ASN A 1 85 ? 8.719 2.765 -2.984 1.00 86.38 85 ASN A O 1
ATOM 697 N N . GLU A 1 86 ? 9.536 4.479 -1.820 1.00 86.69 86 GLU A N 1
ATOM 698 C CA . GLU A 1 86 ? 10.935 4.038 -1.957 1.00 86.69 86 GLU A CA 1
ATOM 699 C C . GLU A 1 86 ? 11.190 2.616 -1.432 1.00 86.69 86 GLU A C 1
ATOM 701 O O . GLU A 1 86 ? 12.010 1.893 -1.995 1.00 86.69 86 GLU A O 1
ATOM 706 N N . ASP A 1 87 ? 10.471 2.168 -0.400 1.00 85.06 87 ASP A N 1
ATOM 707 C CA . ASP A 1 87 ? 10.626 0.805 0.115 1.00 85.06 87 ASP A CA 1
ATOM 708 C C . ASP A 1 87 ? 10.071 -0.241 -0.858 1.00 85.06 87 ASP A C 1
ATOM 710 O O . ASP A 1 87 ? 10.674 -1.304 -1.020 1.00 85.06 87 ASP A O 1
ATOM 714 N N . TYR A 1 88 ? 8.964 0.059 -1.545 1.00 88.06 88 TYR A N 1
ATOM 715 C CA . TYR A 1 88 ? 8.450 -0.779 -2.630 1.00 88.06 88 TYR A CA 1
ATOM 716 C C . TYR A 1 88 ? 9.488 -0.926 -3.748 1.00 88.06 88 TYR A C 1
ATOM 718 O O . TYR A 1 88 ? 9.814 -2.040 -4.154 1.00 88.06 88 TYR A O 1
ATOM 726 N N . TRP A 1 89 ? 10.081 0.180 -4.202 1.00 89.25 89 TRP A N 1
ATOM 727 C CA . TRP A 1 89 ? 11.061 0.131 -5.290 1.00 89.25 89 TRP A CA 1
ATOM 728 C C . TRP A 1 89 ? 12.360 -0.572 -4.892 1.00 89.25 89 TRP A C 1
ATOM 730 O O . TRP A 1 89 ? 12.941 -1.273 -5.719 1.00 89.25 89 TRP A O 1
ATOM 740 N N . LYS A 1 90 ? 12.795 -0.449 -3.631 1.00 87.75 90 LYS A N 1
ATOM 741 C CA . LYS A 1 90 ? 13.928 -1.224 -3.097 1.00 87.75 90 LYS A CA 1
ATOM 742 C C . LYS A 1 90 ? 13.654 -2.724 -3.109 1.00 87.75 90 LYS A C 1
ATOM 744 O O . LYS A 1 90 ? 14.553 -3.487 -3.443 1.00 87.75 90 LYS A O 1
ATOM 749 N N . LYS A 1 91 ? 12.430 -3.149 -2.767 1.00 84.62 91 LYS A N 1
ATOM 750 C CA . LYS A 1 91 ? 12.023 -4.559 -2.865 1.00 84.62 91 LYS A CA 1
ATOM 751 C C . LYS A 1 91 ? 12.153 -5.053 -4.311 1.00 84.62 91 LYS A C 1
ATOM 753 O O . LYS A 1 91 ? 12.824 -6.052 -4.538 1.00 84.62 91 LYS A O 1
ATOM 758 N N . ILE A 1 92 ? 11.596 -4.321 -5.279 1.00 86.56 92 ILE A N 1
ATOM 759 C CA . ILE A 1 92 ? 11.701 -4.671 -6.708 1.00 86.56 92 ILE A CA 1
ATOM 760 C C . ILE A 1 92 ? 13.168 -4.770 -7.150 1.00 86.56 92 ILE A C 1
ATOM 762 O O . ILE A 1 92 ? 13.561 -5.764 -7.746 1.00 86.56 92 ILE A O 1
ATOM 766 N N . ALA A 1 93 ? 13.998 -3.777 -6.814 1.00 83.69 93 ALA A N 1
ATOM 767 C CA . ALA A 1 93 ? 15.415 -3.764 -7.189 1.00 83.69 93 ALA A CA 1
ATOM 768 C C . ALA A 1 93 ? 16.222 -4.927 -6.578 1.00 83.69 93 ALA A C 1
ATOM 770 O O . ALA A 1 93 ? 17.245 -5.325 -7.129 1.00 83.69 93 ALA A O 1
ATOM 771 N N . ALA A 1 94 ? 15.763 -5.477 -5.452 1.00 80.69 94 ALA A N 1
ATOM 772 C CA . ALA A 1 94 ? 16.340 -6.656 -4.814 1.00 80.69 94 ALA A CA 1
ATOM 773 C C . ALA A 1 94 ? 15.800 -7.989 -5.378 1.00 80.69 94 ALA A C 1
ATOM 775 O O . ALA A 1 94 ? 16.092 -9.040 -4.808 1.00 80.69 94 ALA A O 1
ATOM 776 N N . GLY A 1 95 ? 14.997 -7.959 -6.449 1.00 78.69 95 GLY A N 1
ATOM 777 C CA . GLY A 1 95 ? 14.373 -9.147 -7.038 1.00 78.69 95 GLY A CA 1
ATOM 778 C C . GLY A 1 95 ? 13.236 -9.721 -6.186 1.00 78.69 95 GLY A C 1
ATOM 779 O O . GLY A 1 95 ? 12.964 -10.919 -6.237 1.00 78.69 95 GLY A O 1
ATOM 780 N N . TYR A 1 96 ? 12.598 -8.899 -5.345 1.00 69.88 96 TYR A N 1
ATOM 781 C CA . TYR A 1 96 ? 11.488 -9.346 -4.506 1.00 69.88 96 TYR A CA 1
ATOM 782 C C . TYR A 1 96 ? 10.252 -9.644 -5.357 1.00 69.88 96 TYR A C 1
ATOM 784 O O . TYR A 1 96 ? 9.698 -8.758 -6.010 1.00 69.88 96 TYR A O 1
ATOM 792 N N . ASP A 1 97 ? 9.791 -10.888 -5.302 1.00 67.69 97 ASP A N 1
ATOM 793 C CA . ASP A 1 97 ? 8.580 -11.319 -5.983 1.00 67.69 97 ASP A CA 1
ATOM 794 C C . ASP A 1 97 ? 7.339 -11.027 -5.127 1.00 67.69 97 ASP A C 1
ATOM 796 O O . ASP A 1 97 ? 7.102 -11.663 -4.104 1.00 67.69 97 ASP A O 1
ATOM 800 N N . PHE A 1 98 ? 6.532 -10.060 -5.564 1.00 64.56 98 PHE A N 1
ATOM 801 C CA . PHE A 1 98 ? 5.250 -9.731 -4.935 1.00 64.56 98 PHE A CA 1
ATOM 802 C C . PHE A 1 98 ? 4.151 -10.774 -5.216 1.00 64.56 98 PHE A C 1
ATOM 804 O O . PHE A 1 98 ? 3.132 -10.770 -4.526 1.00 64.56 98 PHE A O 1
ATOM 811 N N . SER A 1 99 ? 4.330 -11.653 -6.214 1.00 59.66 99 SER A N 1
ATOM 812 C CA . SER A 1 99 ? 3.386 -12.735 -6.534 1.00 59.66 99 SER A CA 1
ATOM 813 C C . SER A 1 99 ? 3.532 -13.928 -5.586 1.00 59.66 99 SER A C 1
ATOM 815 O O . SER A 1 99 ? 2.541 -14.570 -5.229 1.00 59.66 99 SER A O 1
ATOM 817 N N . ALA A 1 100 ? 4.741 -14.142 -5.063 1.00 52.62 100 ALA A N 1
ATOM 818 C CA . ALA A 1 100 ? 4.987 -14.895 -3.846 1.00 52.62 100 ALA A CA 1
ATOM 819 C C . ALA A 1 100 ? 4.533 -14.050 -2.646 1.00 52.62 100 ALA A C 1
ATOM 821 O O . ALA A 1 100 ? 5.365 -13.497 -1.931 1.00 52.62 100 ALA A O 1
ATOM 822 N N . GLY A 1 101 ? 3.211 -13.895 -2.481 1.00 46.62 101 GLY A N 1
ATOM 823 C CA . GLY A 1 101 ? 2.581 -12.991 -1.513 1.00 46.62 101 GLY A CA 1
ATOM 824 C C . GLY A 1 101 ? 3.360 -12.879 -0.203 1.00 46.62 101 GLY A C 1
ATOM 825 O O . GLY A 1 101 ? 3.778 -13.906 0.342 1.00 46.62 101 GLY A O 1
ATOM 826 N N . ASP A 1 102 ? 3.582 -11.632 0.253 1.00 47.22 102 ASP A N 1
ATOM 827 C CA . ASP A 1 102 ? 4.373 -11.296 1.446 1.00 47.22 102 ASP A CA 1
ATOM 828 C C . ASP A 1 102 ? 4.147 -12.381 2.509 1.00 47.22 102 ASP A C 1
ATOM 830 O O . ASP A 1 102 ? 3.014 -12.575 2.960 1.00 47.22 102 ASP A O 1
ATOM 834 N N . LYS A 1 103 ? 5.201 -13.141 2.856 1.00 45.44 103 LYS A N 1
ATOM 835 C CA . LYS A 1 103 ? 5.116 -14.226 3.848 1.00 45.44 103 LYS A CA 1
ATOM 836 C C . LYS A 1 103 ? 4.303 -13.731 5.041 1.00 45.44 103 LYS A C 1
ATOM 838 O O . LYS A 1 103 ? 4.772 -12.849 5.767 1.00 45.44 103 LYS A O 1
ATOM 843 N N . LYS A 1 104 ? 3.104 -14.308 5.203 1.00 46.78 104 LYS A N 1
ATOM 844 C CA . LYS A 1 104 ? 2.142 -13.989 6.261 1.00 46.78 104 LYS A CA 1
ATOM 845 C C . LYS A 1 104 ?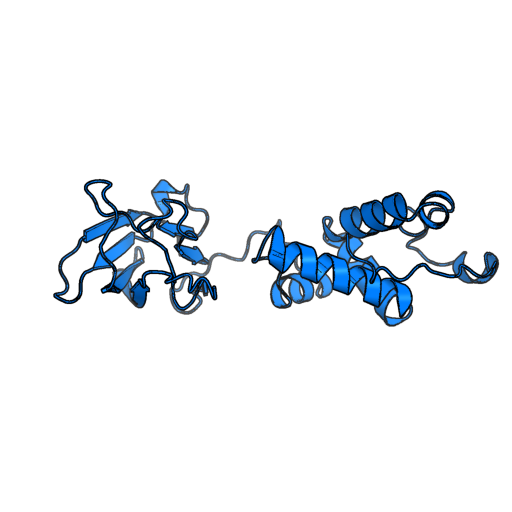 2.890 -13.827 7.570 1.00 46.78 104 LYS A C 1
ATOM 847 O O . LYS A 1 104 ? 3.608 -14.730 8.008 1.00 46.78 104 LYS A O 1
ATOM 852 N N . VAL A 1 105 ? 2.765 -12.655 8.175 1.00 48.25 105 VAL A N 1
ATOM 853 C CA . VAL A 1 105 ? 3.411 -12.428 9.455 1.00 48.25 105 VAL A CA 1
ATOM 854 C C . VAL A 1 105 ? 2.581 -13.150 10.505 1.00 48.25 105 VAL A C 1
ATOM 856 O O . VAL A 1 105 ? 1.442 -12.785 10.756 1.00 48.25 105 VAL A O 1
ATOM 859 N N . SER A 1 106 ? 3.157 -14.160 11.150 1.00 50.66 106 SER A N 1
ATOM 860 C CA . SER A 1 106 ? 2.528 -14.886 12.261 1.00 50.66 106 SER A CA 1
ATOM 861 C C . SER A 1 106 ? 2.418 -14.057 13.551 1.00 50.66 106 SER A C 1
ATOM 863 O O . SER A 1 106 ? 2.161 -14.610 14.614 1.00 50.66 106 SER A O 1
ATOM 865 N N . SER A 1 107 ? 2.718 -12.755 13.498 1.00 57.94 107 SER A N 1
ATOM 866 C CA . SER A 1 107 ? 2.875 -11.900 14.672 1.00 57.94 107 SER A CA 1
ATOM 867 C C . SER A 1 107 ? 2.477 -10.456 14.377 1.00 57.94 107 SER A C 1
ATOM 869 O O . SER A 1 107 ? 2.905 -9.856 13.387 1.00 57.94 107 SER A O 1
ATOM 871 N N . LEU A 1 108 ? 1.721 -9.873 15.310 1.00 63.22 108 LEU A N 1
ATOM 872 C CA . LEU A 1 108 ? 1.298 -8.469 15.323 1.00 63.22 108 LEU A CA 1
ATOM 873 C C . LEU A 1 108 ? 2.470 -7.477 15.478 1.00 63.22 108 LEU A C 1
ATOM 875 O O . LEU A 1 108 ? 2.297 -6.258 15.369 1.00 63.22 108 LEU A O 1
ATOM 879 N N . GLU A 1 109 ? 3.691 -7.947 15.726 1.00 60.47 109 GLU A N 1
ATOM 880 C CA . GLU A 1 109 ? 4.851 -7.068 15.877 1.00 60.47 109 GLU A CA 1
ATOM 881 C C . GLU A 1 109 ? 5.199 -6.322 14.582 1.00 60.47 109 GLU A C 1
ATOM 883 O O . GLU A 1 109 ? 5.568 -5.151 14.650 1.00 60.47 109 GLU A O 1
ATOM 888 N N . LYS A 1 110 ? 4.977 -6.924 13.402 1.00 64.56 110 LYS A N 1
ATOM 889 C CA . LYS A 1 110 ? 5.350 -6.324 12.101 1.00 64.56 110 LYS A CA 1
ATOM 890 C C . LYS A 1 110 ? 4.206 -5.614 11.366 1.00 64.56 110 LYS A C 1
ATOM 892 O O . LYS A 1 110 ? 4.307 -5.391 10.156 1.00 64.56 110 LYS A O 1
ATOM 897 N N . LEU A 1 111 ? 3.126 -5.267 12.075 1.00 63.91 111 LEU A N 1
ATOM 898 C CA . LEU A 1 111 ? 2.041 -4.468 11.495 1.00 63.91 111 LEU A CA 1
ATOM 899 C C . LEU A 1 111 ? 2.582 -3.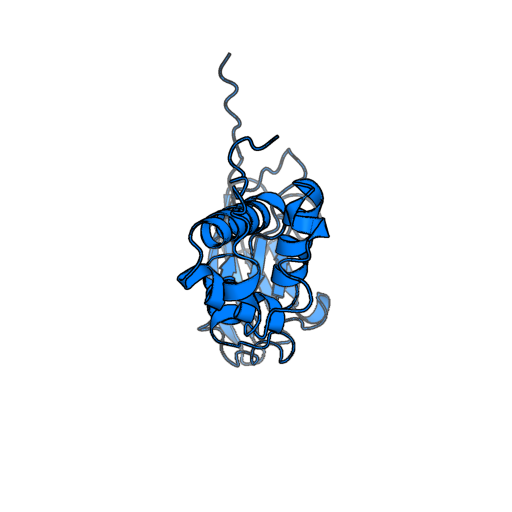152 10.941 1.00 63.91 111 LEU A C 1
ATOM 901 O O . LEU A 1 111 ? 3.340 -2.459 11.625 1.00 63.91 111 LEU A O 1
ATOM 905 N N . LYS A 1 112 ? 2.136 -2.800 9.736 1.00 64.88 112 LYS A N 1
ATOM 906 C CA . LYS A 1 112 ? 2.370 -1.485 9.145 1.00 64.88 112 LYS A CA 1
ATOM 907 C C . LYS A 1 112 ? 1.057 -0.713 9.124 1.00 64.88 112 LYS A C 1
ATOM 909 O O . LYS A 1 112 ? 0.035 -1.231 8.677 1.00 64.88 112 LYS A O 1
ATOM 914 N N . ILE A 1 113 ? 1.092 0.512 9.626 1.00 60.25 113 ILE A N 1
ATOM 915 C CA . ILE A 1 113 ? -0.084 1.366 9.781 1.00 60.25 113 ILE A CA 1
ATOM 916 C C . ILE A 1 113 ? 0.095 2.529 8.825 1.00 60.25 113 ILE A C 1
ATOM 918 O O . ILE A 1 113 ? 1.139 3.175 8.842 1.00 60.25 113 ILE A O 1
ATOM 922 N N . PHE A 1 114 ? -0.899 2.780 7.976 1.00 53.88 114 PHE A N 1
ATOM 923 C CA . PHE A 1 114 ? -0.838 3.904 7.060 1.00 53.88 114 PHE A CA 1
ATOM 924 C C . PHE A 1 114 ? -2.188 4.622 6.974 1.00 53.88 114 PHE A C 1
ATOM 926 O O . PHE A 1 114 ? -3.206 3.997 6.673 1.00 53.88 114 PHE A O 1
ATOM 933 N N . PRO A 1 115 ? -2.208 5.950 7.160 1.00 53.16 115 PRO A N 1
ATOM 934 C CA . PRO A 1 115 ? -1.153 6.793 7.743 1.00 53.16 115 PRO A CA 1
ATOM 935 C C . PRO A 1 115 ? -1.023 6.612 9.276 1.00 53.16 115 PRO A C 1
ATOM 937 O O . PRO A 1 115 ? -1.991 6.249 9.940 1.00 53.16 115 PRO A O 1
ATOM 940 N N . ASP A 1 116 ? 0.142 6.944 9.855 1.00 46.75 116 ASP A N 1
ATOM 941 C CA . ASP A 1 116 ? 0.378 6.961 11.322 1.00 46.75 116 ASP A CA 1
ATOM 942 C C . ASP A 1 116 ? -0.537 7.951 12.076 1.00 46.75 116 ASP A C 1
ATOM 944 O O . ASP A 1 116 ? -0.739 7.858 13.286 1.00 46.75 116 ASP A O 1
ATOM 948 N N . SER A 1 117 ? -1.110 8.917 11.355 1.00 54.03 117 SER A N 1
ATOM 949 C CA . SER A 1 117 ? -2.187 9.790 11.822 1.00 54.03 117 SER A CA 1
ATOM 950 C C . SER A 1 117 ? -3.149 10.068 10.669 1.00 54.03 117 SER A C 1
ATOM 952 O O . SER A 1 117 ? -2.724 10.392 9.559 1.00 54.03 117 SER A O 1
ATOM 954 N N . VAL A 1 118 ? -4.452 9.930 10.913 1.00 59.31 118 VAL A N 1
ATOM 955 C CA . VAL A 1 118 ? -5.477 10.005 9.865 1.00 59.31 118 VAL A CA 1
ATOM 956 C C . VAL A 1 118 ? -6.144 11.373 9.895 1.00 59.31 118 VAL A C 1
ATOM 958 O O . VAL A 1 118 ? -7.087 11.625 10.643 1.00 59.31 118 VAL A O 1
ATOM 961 N N . LYS A 1 119 ? -5.684 12.275 9.027 1.00 56.53 119 LYS A N 1
ATOM 962 C CA . LYS A 1 119 ? -6.406 13.522 8.755 1.00 56.53 119 LYS A CA 1
ATOM 963 C C . LYS A 1 119 ? -7.544 13.229 7.783 1.00 56.53 119 LYS A C 1
ATOM 965 O O . LYS A 1 119 ? -7.356 13.248 6.571 1.00 56.53 119 LYS A O 1
ATOM 970 N N . MET A 1 120 ? -8.719 12.935 8.318 1.00 58.09 120 MET A N 1
ATOM 971 C CA . MET A 1 120 ? -9.932 12.714 7.537 1.00 58.09 120 MET A CA 1
ATOM 972 C C . MET A 1 120 ? -10.892 13.881 7.742 1.00 58.09 120 MET A C 1
ATOM 974 O O . MET A 1 120 ? -11.140 14.314 8.862 1.00 58.09 120 MET A O 1
ATOM 978 N N . ASP A 1 121 ? -11.438 14.387 6.642 1.00 56.88 121 ASP A N 1
ATOM 979 C CA . ASP A 1 121 ? -12.447 15.436 6.664 1.00 56.88 121 ASP A CA 1
ATOM 980 C C . ASP A 1 121 ? -13.858 14.815 6.715 1.00 56.88 121 ASP A C 1
ATOM 982 O O . ASP A 1 121 ? -14.295 14.241 5.711 1.00 56.88 121 ASP A O 1
ATOM 986 N N . PRO A 1 122 ? -14.582 14.913 7.849 1.00 53.00 122 PRO A N 1
ATOM 987 C CA . PRO A 1 122 ? -15.914 14.329 7.974 1.00 53.00 122 PRO A CA 1
ATOM 988 C C . PRO A 1 122 ? -16.954 15.023 7.081 1.00 53.00 122 PRO A C 1
ATOM 990 O O . PRO A 1 122 ? -17.992 14.437 6.787 1.00 53.00 122 PRO A O 1
ATOM 993 N N . GLU A 1 123 ? -16.694 16.251 6.619 1.00 55.72 123 GLU A N 1
ATOM 994 C CA . GLU A 1 123 ? -17.638 17.024 5.803 1.00 55.72 123 GLU A CA 1
ATOM 995 C C . GLU A 1 123 ? -17.481 16.739 4.308 1.00 55.72 123 GLU A C 1
ATOM 997 O O . GLU A 1 123 ? -18.462 16.776 3.563 1.00 55.72 123 GLU A O 1
ATOM 1002 N N . LYS A 1 124 ? -16.275 16.379 3.850 1.00 54.66 124 LYS A N 1
ATOM 1003 C CA . LYS A 1 124 ? -16.038 16.124 2.421 1.00 54.66 124 LYS A CA 1
ATOM 1004 C C . LYS A 1 124 ? -16.571 14.784 1.913 1.00 54.66 124 LYS A C 1
ATOM 1006 O O . LYS A 1 124 ? -16.511 14.559 0.710 1.00 54.66 124 LYS A O 1
ATOM 10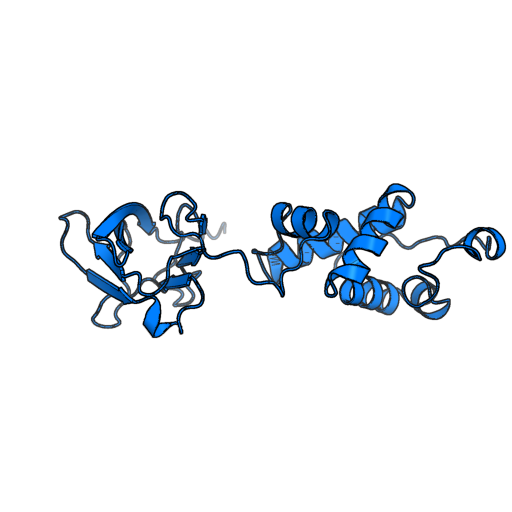11 N N . LYS A 1 125 ? -17.072 13.879 2.771 1.00 52.75 125 LYS A N 1
ATOM 1012 C CA . LYS A 1 125 ? -17.477 12.486 2.425 1.00 52.75 125 LYS A CA 1
ATOM 1013 C C . LYS A 1 125 ? -16.410 11.657 1.677 1.00 52.75 125 LYS A C 1
ATOM 1015 O O . LYS A 1 125 ? -16.634 10.488 1.385 1.00 52.75 125 LYS A O 1
ATOM 1020 N N . THR A 1 126 ? -15.245 12.236 1.415 1.00 45.66 126 THR A N 1
ATOM 1021 C CA . THR A 1 126 ? -14.041 11.652 0.837 1.00 45.66 126 THR A CA 1
ATOM 1022 C C . THR A 1 126 ? -12.968 11.711 1.919 1.00 45.66 126 THR A C 1
ATOM 1024 O O . THR A 1 126 ? -12.130 12.615 1.950 1.00 45.66 126 THR A O 1
ATOM 1027 N N . GLY A 1 127 ? -13.067 10.804 2.887 1.00 50.72 127 GLY A N 1
ATOM 1028 C CA . GLY A 1 127 ? -12.000 10.573 3.853 1.00 50.72 127 GLY A CA 1
ATOM 1029 C C . GLY A 1 127 ? -10.949 9.667 3.221 1.00 50.72 127 GLY A C 1
ATOM 1030 O O . GLY A 1 127 ? -11.309 8.699 2.564 1.00 50.72 127 GLY A O 1
ATOM 1031 N N . ALA A 1 128 ? -9.665 9.984 3.385 1.00 55.88 128 ALA A N 1
ATOM 1032 C CA . ALA A 1 128 ? -8.587 9.076 3.008 1.00 55.88 128 ALA A CA 1
ATOM 1033 C C . ALA A 1 128 ? -8.657 7.836 3.904 1.00 55.88 128 ALA A C 1
ATOM 1035 O O . ALA A 1 128 ? -8.301 7.935 5.074 1.00 55.88 128 ALA A O 1
ATOM 1036 N N . ASP A 1 129 ? -9.178 6.734 3.366 1.00 72.75 129 ASP A N 1
ATOM 1037 C CA . ASP A 1 129 ? -9.327 5.434 4.019 1.00 72.75 129 ASP A CA 1
ATOM 1038 C C . ASP A 1 129 ? -8.138 5.095 4.934 1.00 72.75 129 ASP A C 1
ATOM 1040 O O . ASP A 1 129 ? -6.979 5.115 4.518 1.00 72.75 129 ASP A O 1
ATOM 1044 N N . PHE A 1 130 ? -8.424 4.793 6.203 1.00 80.62 130 PHE A N 1
ATOM 1045 C CA . PHE A 1 130 ? -7.416 4.317 7.142 1.00 80.62 130 PHE A CA 1
ATOM 1046 C C . PHE A 1 130 ? -7.162 2.842 6.867 1.00 80.62 130 PHE A C 1
ATOM 1048 O O . PHE A 1 130 ? -8.061 2.019 7.055 1.00 80.62 130 PHE A O 1
ATOM 1055 N N . LYS A 1 131 ? -5.947 2.506 6.430 1.00 84.12 131 LYS A N 1
ATOM 1056 C CA . LYS A 1 131 ? -5.572 1.136 6.088 1.00 84.12 131 LYS A CA 1
ATOM 1057 C C . LYS A 1 131 ? -4.556 0.598 7.087 1.00 84.12 131 LYS A C 1
ATOM 1059 O O . LYS A 1 131 ? -3.472 1.153 7.277 1.00 84.12 131 LYS A O 1
ATOM 1064 N N . ILE A 1 132 ? -4.885 -0.538 7.687 1.00 83.69 132 ILE A N 1
ATOM 1065 C CA . ILE A 1 132 ? -3.921 -1.343 8.436 1.00 83.69 132 ILE A CA 1
ATOM 1066 C C . ILE A 1 132 ? -3.528 -2.513 7.549 1.00 83.69 132 ILE A C 1
ATOM 1068 O O . ILE A 1 132 ? -4.399 -3.255 7.103 1.00 83.69 132 ILE A O 1
ATOM 1072 N N . SER A 1 133 ? -2.228 -2.673 7.314 1.00 82.50 133 SER A N 1
ATOM 1073 C CA . SER A 1 133 ? -1.670 -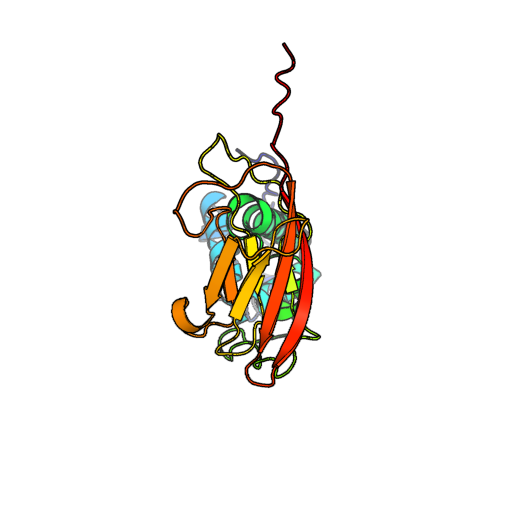3.723 6.460 1.00 82.50 133 SER A CA 1
ATOM 1074 C C . SER A 1 133 ? -0.802 -4.693 7.265 1.00 82.50 133 SER A C 1
ATOM 1076 O O . SER A 1 133 ? -0.330 -4.380 8.364 1.00 82.50 133 SER A O 1
ATOM 1078 N N . ASN A 1 134 ? -0.535 -5.857 6.670 1.00 79.88 134 ASN A N 1
ATOM 1079 C CA . ASN A 1 134 ? 0.201 -6.981 7.257 1.00 79.88 134 ASN A CA 1
ATOM 1080 C C . ASN A 1 134 ? -0.501 -7.614 8.469 1.00 79.88 134 ASN A C 1
ATOM 1082 O O . ASN A 1 134 ? 0.170 -8.070 9.396 1.00 79.88 134 ASN A O 1
ATOM 1086 N N . LEU A 1 135 ? -1.835 -7.621 8.482 1.00 81.69 135 LEU A N 1
ATOM 1087 C CA . LEU A 1 135 ? -2.608 -8.301 9.520 1.00 81.69 135 LEU A CA 1
ATOM 1088 C C . LEU A 1 135 ? -2.500 -9.831 9.371 1.00 81.69 135 LEU A C 1
ATOM 1090 O O . LEU A 1 135 ? -2.516 -10.331 8.244 1.00 81.69 135 LEU A O 1
ATOM 1094 N N . PRO A 1 136 ? -2.404 -10.579 10.483 1.00 82.19 136 PRO A N 1
ATOM 1095 C CA . PRO A 1 136 ? -2.710 -12.005 10.499 1.00 82.19 136 PRO A CA 1
ATOM 1096 C C . PRO A 1 136 ? -4.148 -12.278 10.037 1.00 82.19 136 PRO A C 1
ATOM 1098 O O . PRO A 1 136 ? -5.017 -11.409 10.141 1.00 82.19 136 PRO A O 1
ATOM 1101 N N . GLU A 1 137 ? -4.396 -13.496 9.556 1.00 85.38 137 GLU A N 1
ATOM 1102 C CA . GLU A 1 137 ? -5.745 -13.914 9.164 1.00 85.38 137 GLU A CA 1
ATOM 1103 C C . GLU A 1 137 ? -6.705 -13.896 10.350 1.00 85.38 137 GLU A C 1
ATOM 1105 O O . GLU A 1 137 ? -6.306 -14.139 11.492 1.00 85.38 137 GLU A O 1
ATOM 1110 N N . ASN A 1 138 ? -7.978 -13.617 10.059 1.00 88.00 138 ASN A N 1
ATOM 1111 C CA . ASN A 1 138 ? -9.069 -13.624 11.038 1.00 88.00 138 ASN A CA 1
ATOM 1112 C C . ASN A 1 138 ? -8.853 -12.657 12.217 1.00 88.00 138 ASN A C 1
ATOM 1114 O O . ASN A 1 138 ? -9.504 -12.767 13.260 1.00 88.00 138 ASN A O 1
ATOM 1118 N N . CYS A 1 139 ? -7.972 -11.669 12.045 1.00 90.44 139 CYS A N 1
ATOM 1119 C CA . CYS A 1 139 ? -7.826 -10.584 12.996 1.00 90.44 139 CYS A CA 1
ATOM 1120 C C . CYS A 1 139 ? -9.116 -9.769 13.117 1.00 90.44 139 CYS A C 1
ATOM 1122 O O . CYS A 1 139 ? -9.864 -9.567 12.156 1.00 90.44 139 CYS A O 1
ATOM 1124 N N . VAL A 1 140 ? -9.335 -9.236 14.313 1.00 93.94 140 VAL A N 1
ATOM 1125 C CA . VAL A 1 140 ? -10.454 -8.350 14.624 1.00 93.94 140 VAL A CA 1
ATOM 1126 C C . VAL A 1 140 ? -9.898 -6.989 15.009 1.00 93.94 140 VAL A C 1
ATOM 1128 O O . VAL A 1 140 ? -9.046 -6.889 15.891 1.00 93.94 140 VAL A O 1
ATOM 1131 N N . LEU A 1 141 ? -10.370 -5.944 14.336 1.00 93.88 141 LEU A N 1
ATOM 1132 C CA . LEU A 1 141 ? -10.081 -4.550 14.639 1.00 93.88 141 LEU A CA 1
ATOM 1133 C C . LEU A 1 141 ? -11.296 -3.924 15.323 1.00 93.88 141 LEU A C 1
ATOM 1135 O O . LEU A 1 141 ? -12.358 -3.827 14.716 1.00 93.88 141 LEU A O 1
ATOM 1139 N N . SER A 1 142 ? -11.114 -3.418 16.536 1.00 95.06 142 SER A N 1
ATOM 1140 C CA . SER A 1 142 ? -12.133 -2.666 17.269 1.00 95.06 142 SER A CA 1
ATOM 1141 C C . SER A 1 142 ? -11.712 -1.206 17.414 1.00 95.06 142 SER A C 1
ATOM 1143 O O . SER A 1 142 ? -10.618 -0.906 17.900 1.00 95.06 142 SER A O 1
ATOM 1145 N N . ILE A 1 143 ? -12.583 -0.293 16.996 1.00 93.25 143 ILE A N 1
ATOM 1146 C CA . ILE A 1 143 ? -12.431 1.155 17.145 1.00 93.25 143 ILE A CA 1
ATOM 1147 C C . ILE A 1 143 ? -13.090 1.575 18.458 1.00 93.25 143 ILE A C 1
ATOM 1149 O O . ILE A 1 143 ? -14.274 1.319 18.668 1.00 93.25 143 ILE A O 1
ATOM 1153 N N . MET A 1 144 ? -12.341 2.246 19.328 1.00 93.81 144 MET A N 1
ATOM 1154 C CA . MET A 1 144 ? -12.799 2.734 20.628 1.00 93.81 144 MET A CA 1
ATOM 1155 C C . MET A 1 144 ? -12.718 4.250 20.728 1.00 93.81 144 MET A C 1
ATOM 1157 O O . MET A 1 144 ? -11.793 4.879 20.199 1.00 93.81 144 MET A O 1
ATOM 1161 N N . ASP A 1 145 ? -13.654 4.824 21.475 1.00 92.62 145 ASP A N 1
ATOM 1162 C CA . ASP A 1 145 ? -13.610 6.224 21.877 1.00 92.62 145 ASP A CA 1
ATOM 1163 C C . ASP A 1 145 ? -12.582 6.481 23.003 1.00 92.62 145 ASP A C 1
ATOM 1165 O O . ASP A 1 145 ? -11.872 5.588 23.474 1.00 92.62 145 ASP A O 1
ATOM 1169 N N . LYS A 1 146 ? -12.508 7.732 23.469 1.00 88.25 146 LYS A N 1
ATOM 1170 C CA . LYS A 1 146 ? -11.623 8.141 24.575 1.00 88.25 146 LYS A CA 1
ATOM 1171 C C . LYS A 1 146 ? -11.966 7.511 25.934 1.00 88.25 146 LYS A C 1
ATOM 1173 O O . LYS A 1 146 ? -11.136 7.565 26.837 1.00 88.25 146 LYS A O 1
ATOM 1178 N N . THR A 1 147 ? -13.181 6.993 26.100 1.00 90.19 147 THR A N 1
ATOM 1179 C CA . THR A 1 147 ? -13.646 6.319 27.321 1.00 90.19 147 THR A CA 1
ATOM 1180 C C . THR A 1 147 ? -13.366 4.815 27.286 1.00 90.19 147 THR A C 1
ATOM 1182 O O . THR A 1 147 ? -13.447 4.158 28.321 1.00 90.19 147 THR A O 1
ATOM 1185 N N . GLY A 1 148 ? -12.976 4.283 26.122 1.00 87.69 148 GLY A N 1
ATOM 1186 C CA . GLY A 1 148 ? -12.786 2.854 25.884 1.00 87.69 148 GLY A CA 1
ATOM 1187 C C . GLY A 1 148 ? -14.055 2.144 25.408 1.00 87.69 148 GLY A C 1
ATOM 1188 O O . GLY A 1 148 ? -14.049 0.920 25.310 1.00 87.69 148 GLY A O 1
ATOM 1189 N N . ALA A 1 149 ? -15.128 2.882 25.110 1.00 92.31 149 ALA A N 1
ATOM 1190 C CA . ALA A 1 149 ? -16.345 2.316 24.547 1.00 92.31 149 ALA A CA 1
ATOM 1191 C C . ALA A 1 149 ? -16.123 1.938 23.077 1.00 92.31 149 ALA A C 1
ATOM 1193 O O . ALA A 1 149 ? -15.550 2.711 22.306 1.00 92.31 149 ALA A O 1
ATOM 1194 N N . GLU A 1 150 ? -16.578 0.746 22.693 1.00 94.19 150 GLU A N 1
ATOM 1195 C CA . GLU A 1 150 ? -16.496 0.258 21.318 1.00 94.19 150 GLU A CA 1
ATOM 1196 C C . GLU A 1 150 ? -17.499 0.994 20.421 1.00 94.19 150 GLU A C 1
ATOM 1198 O O . GLU A 1 150 ? -18.688 1.068 20.723 1.00 94.19 150 GLU A O 1
ATOM 1203 N N . LEU A 1 151 ? -17.006 1.535 19.308 1.00 93.75 151 LEU A N 1
ATOM 1204 C CA . LEU A 1 151 ? -17.795 2.269 18.315 1.00 93.75 151 LEU A CA 1
ATOM 1205 C C . LEU A 1 151 ? -18.024 1.470 17.030 1.00 93.75 151 LEU A C 1
ATOM 1207 O O . LEU A 1 151 ? -18.996 1.711 16.313 1.00 93.75 151 LEU A O 1
ATOM 1211 N N . LEU A 1 152 ? -17.093 0.570 16.705 1.00 95.00 152 LEU A N 1
ATOM 1212 C CA . LEU A 1 152 ? -17.127 -0.277 15.518 1.00 95.00 152 LEU A CA 1
ATOM 1213 C C . LEU A 1 152 ? -16.177 -1.463 15.701 1.00 95.00 152 LEU A C 1
ATOM 1215 O O . LEU A 1 152 ? -15.069 -1.283 16.203 1.00 95.00 152 LEU A O 1
ATOM 1219 N N . THR A 1 153 ? -16.566 -2.627 15.187 1.00 95.62 153 THR A N 1
ATOM 1220 C CA . THR A 1 153 ? -15.680 -3.778 15.011 1.00 95.62 153 THR A CA 1
ATOM 1221 C C . THR A 1 153 ? -15.674 -4.212 13.544 1.00 95.62 153 THR A C 1
ATOM 1223 O O . THR A 1 153 ? -16.727 -4.330 12.923 1.00 95.62 153 THR A O 1
ATOM 1226 N N . LEU A 1 154 ? -14.481 -4.445 12.998 1.00 94.50 154 LEU A N 1
ATOM 1227 C CA . LEU A 1 154 ? -14.221 -4.913 11.637 1.00 94.50 154 LEU A CA 1
ATOM 1228 C C . LEU A 1 154 ? -13.413 -6.210 11.700 1.00 94.50 154 LEU A C 1
ATOM 1230 O O . LEU A 1 154 ? -12.455 -6.297 12.472 1.00 94.50 154 LEU A O 1
ATOM 1234 N N . LYS A 1 155 ? -13.764 -7.207 10.885 1.00 94.19 155 LYS A N 1
ATOM 1235 C CA . LYS A 1 155 ? -13.004 -8.458 10.805 1.00 94.19 155 LYS A CA 1
ATOM 1236 C C . LYS A 1 155 ? -12.228 -8.518 9.508 1.00 94.19 155 LYS A C 1
ATOM 1238 O O . LYS A 1 155 ? -12.731 -8.165 8.450 1.00 94.19 155 LYS A O 1
ATOM 1243 N N . GLU A 1 156 ? -11.014 -9.031 9.585 1.00 91.94 156 GLU A N 1
ATOM 1244 C CA . GLU A 1 156 ? -10.143 -9.219 8.428 1.00 91.94 156 GLU A CA 1
ATOM 1245 C C . GLU A 1 156 ? -10.743 -10.227 7.421 1.00 91.94 156 GLU A C 1
ATOM 1247 O O . GLU A 1 156 ? -10.645 -10.041 6.206 1.00 91.94 156 GLU A O 1
ATOM 1252 N N . SER A 1 157 ? -11.534 -11.184 7.921 1.00 91.06 157 SER A N 1
ATOM 1253 C CA . SER A 1 157 ? -12.341 -12.108 7.115 1.00 91.06 157 SER A CA 1
ATOM 1254 C C . SER A 1 157 ? -13.342 -11.415 6.200 1.00 91.06 157 SER A C 1
ATOM 1256 O O . SER A 1 157 ? -13.605 -11.904 5.102 1.00 91.06 157 SER A O 1
ATOM 1258 N N . ASP A 1 158 ? -13.865 -10.257 6.607 1.00 90.12 158 ASP A N 1
ATOM 1259 C CA . ASP A 1 158 ? -14.824 -9.495 5.802 1.00 90.12 158 ASP A CA 1
ATOM 1260 C C . ASP A 1 158 ? -14.144 -8.882 4.560 1.00 90.12 158 ASP A C 1
ATOM 1262 O O . ASP A 1 158 ? -14.808 -8.537 3.584 1.00 90.12 158 ASP A O 1
ATOM 1266 N N . PHE A 1 159 ? -12.806 -8.808 4.564 1.00 85.75 159 PHE A N 1
ATOM 1267 C CA . PHE A 1 159 ? -11.966 -8.354 3.450 1.00 85.75 159 PHE A CA 1
ATOM 1268 C C . PHE A 1 159 ? -11.322 -9.518 2.677 1.00 85.75 159 PHE A C 1
ATOM 1270 O O . PHE A 1 159 ? -10.494 -9.301 1.785 1.00 85.75 159 PHE A O 1
ATOM 1277 N N . GLY A 1 160 ? -11.728 -10.757 2.973 1.00 88.56 160 GLY A N 1
ATOM 1278 C CA . GLY A 1 160 ? -11.280 -11.954 2.268 1.00 88.56 160 GLY A CA 1
ATOM 1279 C C . GLY A 1 160 ? -9.894 -12.446 2.679 1.00 88.56 160 GLY A C 1
ATOM 1280 O O . GLY A 1 160 ? -9.218 -13.057 1.855 1.00 88.56 160 GLY A O 1
ATOM 1281 N N . ASN A 1 161 ? -9.468 -12.179 3.915 1.00 85.94 161 ASN A N 1
ATOM 1282 C CA . ASN A 1 161 ? -8.209 -12.678 4.468 1.00 85.94 161 ASN A CA 1
ATOM 1283 C C . ASN A 1 161 ? -6.945 -12.262 3.683 1.00 85.94 161 ASN A C 1
ATOM 1285 O O . ASN A 1 161 ? -6.028 -13.050 3.445 1.00 85.94 161 ASN A O 1
ATOM 1289 N N . LYS A 1 162 ? -6.909 -11.004 3.228 1.00 81.88 162 LYS A N 1
ATOM 1290 C CA . LYS A 1 162 ? -5.831 -10.432 2.400 1.00 81.88 162 LYS A CA 1
ATOM 1291 C C . LYS A 1 162 ? -4.730 -9.734 3.206 1.00 81.88 162 LYS A C 1
ATOM 1293 O O . LYS A 1 162 ? -3.835 -9.127 2.620 1.00 81.88 162 LYS A O 1
ATOM 1298 N N . GLY A 1 163 ? -4.796 -9.789 4.531 1.00 83.06 163 GLY A N 1
ATOM 1299 C CA . GLY A 1 163 ? -3.841 -9.168 5.440 1.00 83.06 163 GLY A CA 1
ATOM 1300 C C . GLY A 1 163 ? -4.026 -7.660 5.586 1.00 83.06 163 GLY A C 1
ATOM 1301 O O . GLY A 1 163 ? -3.063 -6.954 5.900 1.00 83.06 163 GLY A O 1
ATOM 1302 N N . PHE A 1 164 ? -5.236 -7.143 5.353 1.00 85.00 164 PHE A N 1
ATOM 1303 C CA . PHE A 1 164 ? -5.541 -5.733 5.578 1.00 85.00 164 PHE A CA 1
ATOM 1304 C C . PHE A 1 164 ? -6.989 -5.489 6.006 1.00 85.00 164 PHE A C 1
ATOM 1306 O O . PHE A 1 164 ? -7.899 -6.227 5.642 1.00 85.00 164 PHE A O 1
ATOM 1313 N N . ILE A 1 165 ? -7.197 -4.392 6.733 1.00 88.56 165 ILE A N 1
ATOM 1314 C CA . ILE A 1 165 ? -8.518 -3.837 7.048 1.00 88.56 165 ILE A CA 1
ATOM 1315 C C . ILE A 1 165 ? -8.516 -2.365 6.648 1.00 88.56 165 ILE A C 1
ATOM 1317 O O . ILE A 1 165 ? -7.530 -1.655 6.872 1.00 88.56 165 ILE A O 1
ATOM 1321 N N . ILE A 1 166 ? -9.628 -1.918 6.064 1.00 87.88 166 ILE A N 1
ATOM 1322 C CA . ILE A 1 166 ? -9.859 -0.520 5.703 1.00 87.88 166 ILE A CA 1
ATOM 1323 C C . ILE A 1 166 ? -11.003 0.037 6.546 1.00 87.88 166 ILE A C 1
ATOM 1325 O O . ILE A 1 166 ? -12.080 -0.554 6.615 1.00 87.88 166 ILE A O 1
ATOM 1329 N N . TRP A 1 167 ? -10.780 1.201 7.151 1.00 89.00 167 TRP A N 1
ATOM 1330 C CA . TRP A 1 167 ? -11.794 1.949 7.877 1.00 89.00 167 TRP A CA 1
ATOM 1331 C C . TRP A 1 167 ? -11.994 3.337 7.270 1.00 89.00 167 TRP A C 1
ATOM 1333 O O . TRP A 1 167 ? -11.052 4.103 7.088 1.00 89.00 167 TRP A O 1
ATOM 1343 N N . ASN A 1 168 ? -13.251 3.677 6.998 1.00 85.06 168 ASN A N 1
ATOM 1344 C CA . ASN A 1 168 ? -13.663 4.910 6.322 1.00 85.06 168 ASN A CA 1
ATOM 1345 C C . ASN A 1 168 ? -14.113 6.027 7.288 1.00 85.06 168 ASN A C 1
ATOM 1347 O O . ASN A 1 168 ? -14.730 7.005 6.861 1.00 85.06 168 ASN A O 1
ATOM 1351 N N . GLY A 1 169 ? -13.866 5.876 8.593 1.00 85.31 169 GLY A N 1
ATOM 1352 C CA . GLY A 1 169 ? -14.250 6.863 9.608 1.00 85.31 169 GLY A CA 1
ATOM 1353 C C . GLY A 1 169 ? -15.702 6.771 10.092 1.00 85.31 169 GLY A C 1
ATOM 1354 O O . GLY A 1 169 ? -16.147 7.651 10.831 1.00 85.31 169 GLY A O 1
ATOM 1355 N N . LYS A 1 170 ? -16.462 5.749 9.680 1.00 87.94 170 LYS A N 1
ATOM 1356 C CA . LYS A 1 170 ? -17.850 5.545 10.125 1.00 87.94 170 LYS A CA 1
ATOM 1357 C C . LYS A 1 170 ? -17.943 4.675 11.375 1.00 87.94 170 LYS A C 1
ATOM 1359 O O . LYS A 1 170 ? -17.080 3.831 11.597 1.00 87.94 170 LYS A O 1
ATOM 1364 N N . GLY A 1 171 ? -18.979 4.891 12.179 1.00 90.75 171 GLY A N 1
ATOM 1365 C CA . GLY A 1 171 ? -19.359 4.018 13.289 1.00 90.75 171 GLY A CA 1
ATOM 1366 C C . GLY A 1 171 ? -20.238 2.848 12.841 1.00 90.75 171 GLY A C 1
ATOM 1367 O O . GLY A 1 171 ? -20.522 2.677 11.652 1.00 90.75 171 GLY A O 1
ATOM 1368 N N . ILE A 1 172 ? -20.695 2.053 13.810 1.00 92.31 172 ILE A N 1
ATOM 1369 C CA . ILE A 1 172 ? -21.603 0.914 13.589 1.00 92.31 172 ILE A CA 1
ATOM 1370 C C . ILE A 1 172 ? -22.949 1.305 12.957 1.00 92.31 172 ILE A C 1
ATOM 1372 O O . ILE A 1 172 ? -23.551 0.514 12.238 1.00 92.31 172 ILE A O 1
ATOM 1376 N N . ASP A 1 173 ? -23.408 2.533 13.188 1.00 90.06 173 ASP A N 1
ATOM 1377 C CA . ASP A 1 173 ? -24.646 3.085 12.631 1.00 90.06 173 ASP A CA 1
ATOM 1378 C C . ASP A 1 173 ? -24.484 3.588 11.182 1.00 90.06 173 ASP A C 1
ATOM 1380 O O . ASP A 1 173 ? -25.446 4.038 10.562 1.00 90.06 173 ASP A O 1
ATOM 1384 N N . GLY A 1 174 ? -23.266 3.527 10.632 1.00 86.44 174 GLY A N 1
ATOM 1385 C CA . GLY A 1 174 ? -22.932 4.048 9.309 1.00 86.44 174 GLY A CA 1
ATOM 1386 C C . GLY A 1 174 ? -22.770 5.572 9.252 1.00 86.44 174 GLY A C 1
ATOM 1387 O O . GLY A 1 174 ? -22.464 6.105 8.175 1.00 86.44 174 GLY A O 1
ATOM 1388 N N . SER A 1 175 ? -22.923 6.274 10.378 1.00 86.38 175 SER A N 1
ATOM 1389 C CA . SER A 1 175 ? -22.657 7.707 10.496 1.00 86.38 175 SER A CA 1
ATOM 1390 C C . SER A 1 175 ? -21.159 7.959 10.626 1.00 86.38 175 SER A C 1
ATOM 1392 O O . SER A 1 175 ? -20.417 7.142 11.170 1.00 86.38 175 SER A O 1
ATOM 1394 N N . TYR A 1 176 ? -20.688 9.107 10.138 1.00 84.88 176 TYR A N 1
ATOM 1395 C CA . TYR A 1 176 ? -19.301 9.518 10.360 1.00 84.88 176 TYR A CA 1
ATOM 1396 C C . TYR A 1 176 ? -19.082 9.870 11.829 1.00 84.88 176 TYR A C 1
ATOM 1398 O O . TYR A 1 176 ? -19.866 10.617 12.419 1.00 84.88 176 TYR A O 1
ATOM 1406 N N . LEU A 1 177 ? -17.996 9.356 12.405 1.00 85.88 177 LEU A N 1
ATOM 1407 C CA . LEU A 1 177 ? -17.600 9.724 13.755 1.00 85.88 177 LEU A CA 1
ATOM 1408 C C . LEU A 1 177 ? -17.133 11.193 13.799 1.00 85.88 177 LEU A C 1
ATOM 1410 O O . LEU A 1 177 ? -16.619 11.711 12.806 1.00 85.88 177 LEU A O 1
ATOM 1414 N N . PRO A 1 178 ? -17.296 11.900 14.930 1.00 85.50 178 PRO A N 1
ATOM 1415 C CA . PRO A 1 178 ? -16.819 13.274 15.069 1.00 85.50 178 PRO A CA 1
ATOM 1416 C C . PRO A 1 178 ? -15.287 13.346 15.116 1.00 85.50 178 PRO A C 1
ATOM 1418 O O . PRO A 1 178 ? -14.618 12.382 15.480 1.00 85.50 178 PRO A O 1
ATOM 1421 N N . ALA A 1 179 ? -14.713 14.516 14.819 1.00 84.12 179 ALA A N 1
ATOM 1422 C CA . ALA A 1 179 ? -13.285 14.769 15.039 1.00 84.12 179 ALA A CA 1
ATOM 1423 C C . ALA A 1 179 ? -12.894 14.498 16.505 1.00 84.12 179 ALA A C 1
ATOM 1425 O O . ALA A 1 179 ? -13.565 14.966 17.425 1.00 84.12 179 ALA A O 1
ATOM 1426 N N . GLY A 1 180 ? -11.819 13.745 16.728 1.00 85.88 180 GLY A N 1
ATOM 1427 C CA . GLY A 1 180 ? -11.403 13.318 18.058 1.00 85.88 180 GLY A CA 1
ATOM 1428 C C . GLY A 1 180 ? -10.223 12.350 18.060 1.00 85.88 180 GLY A C 1
ATOM 1429 O O . GLY A 1 180 ? -9.659 12.008 17.024 1.00 85.88 180 GLY A O 1
ATOM 1430 N N . ASN A 1 181 ? -9.846 11.911 19.259 1.00 85.94 181 ASN A N 1
ATOM 1431 C CA . ASN A 1 181 ? -8.852 10.859 19.449 1.00 85.94 181 ASN A CA 1
ATOM 1432 C C . ASN A 1 181 ? -9.566 9.522 19.628 1.00 85.94 181 ASN A C 1
ATOM 1434 O O . ASN A 1 181 ? -10.462 9.413 20.466 1.00 85.94 181 ASN A O 1
ATOM 1438 N N . TYR A 1 182 ? -9.114 8.518 18.887 1.00 90.06 182 TYR A N 1
ATOM 1439 C CA . TYR A 1 182 ? -9.637 7.159 18.914 1.00 90.06 182 TYR A CA 1
ATOM 1440 C C . TYR A 1 182 ? -8.514 6.166 19.194 1.00 90.06 182 TYR A C 1
ATOM 1442 O O . TYR A 1 182 ? -7.338 6.433 18.929 1.00 90.06 182 TYR A O 1
ATOM 1450 N N . SER A 1 183 ? -8.881 5.004 19.724 1.00 90.00 183 SER A N 1
ATOM 1451 C CA . SER A 1 183 ? -7.961 3.880 19.885 1.00 90.00 183 SER A CA 1
ATOM 1452 C C . SER A 1 183 ? -8.441 2.702 19.054 1.00 90.00 183 SER A C 1
ATOM 1454 O O . SER A 1 183 ? -9.593 2.307 19.138 1.00 90.00 183 SER A O 1
ATOM 1456 N N . CYS A 1 184 ? -7.553 2.131 18.260 1.00 90.94 184 CYS A N 1
ATOM 1457 C CA . CYS A 1 184 ? -7.769 0.882 17.552 1.00 90.94 184 CYS A CA 1
ATOM 1458 C C . CYS A 1 184 ? -7.141 -0.253 18.340 1.00 90.94 184 CYS A C 1
ATOM 1460 O O . CYS A 1 184 ? -5.949 -0.207 18.639 1.00 90.94 184 CYS A O 1
ATOM 1462 N N . VAL A 1 185 ? -7.918 -1.280 18.646 1.00 91.31 185 VAL A N 1
ATOM 1463 C CA . VAL A 1 185 ? -7.421 -2.513 19.245 1.00 91.31 185 VAL A CA 1
ATOM 1464 C C . VAL A 1 185 ? -7.530 -3.624 18.225 1.00 91.31 185 VAL A C 1
ATOM 1466 O O . VAL A 1 185 ? -8.609 -3.905 17.724 1.00 91.31 185 VAL A O 1
ATOM 1469 N N . ILE A 1 186 ? -6.398 -4.250 17.936 1.00 92.75 186 ILE A N 1
ATOM 1470 C CA . ILE A 1 186 ? -6.298 -5.393 17.040 1.00 92.75 186 ILE A CA 1
ATOM 1471 C C . ILE A 1 186 ? -6.073 -6.628 17.895 1.00 92.75 186 ILE A C 1
ATOM 1473 O O . ILE A 1 186 ? -5.153 -6.644 18.721 1.00 92.75 186 ILE A O 1
ATOM 1477 N N . LEU A 1 187 ? -6.908 -7.638 17.683 1.00 92.06 187 LEU A N 1
ATOM 1478 C CA . LEU A 1 187 ? -6.789 -8.963 18.275 1.00 92.06 187 LEU A CA 1
ATOM 1479 C C . LEU A 1 187 ? -6.537 -9.987 17.170 1.00 92.06 187 LEU A C 1
ATOM 1481 O O . LEU A 1 187 ? -7.218 -9.965 16.146 1.00 92.06 187 LEU A O 1
ATOM 1485 N N . ASP A 1 188 ? -5.561 -10.868 17.370 1.00 88.62 188 ASP A N 1
ATOM 1486 C CA . ASP A 1 188 ? -5.385 -12.057 16.531 1.00 88.62 188 ASP A CA 1
ATOM 1487 C C . ASP A 1 188 ? -6.115 -13.279 17.114 1.00 88.62 188 ASP A C 1
ATOM 1489 O O . ASP A 1 188 ? -6.684 -13.227 18.209 1.00 88.62 188 ASP A O 1
ATOM 1493 N N . GLU A 1 189 ? -6.100 -14.396 16.383 1.00 84.50 189 GLU A N 1
ATOM 1494 C CA . GLU A 1 189 ? -6.719 -15.657 16.819 1.00 84.50 189 GLU A CA 1
ATOM 1495 C C . GLU A 1 189 ? -6.137 -16.197 18.133 1.00 84.50 189 GLU A C 1
ATOM 1497 O O . GLU A 1 189 ? -6.833 -16.842 18.918 1.00 84.50 189 GLU A O 1
ATOM 1502 N N . ASN A 1 190 ? -4.869 -15.885 18.408 1.00 83.19 190 ASN A N 1
ATOM 1503 C CA . ASN A 1 190 ? -4.166 -16.273 19.627 1.00 83.19 190 ASN A CA 1
ATOM 1504 C C . ASN A 1 190 ? -4.436 -15.310 20.794 1.00 83.19 190 ASN A C 1
ATOM 1506 O O . ASN A 1 190 ? -3.839 -15.453 21.861 1.00 83.19 190 ASN A O 1
ATOM 1510 N N . LYS A 1 191 ? -5.349 -14.343 20.616 1.00 84.19 191 LYS A N 1
ATOM 1511 C CA . LYS A 1 191 ? -5.692 -13.288 21.581 1.00 84.19 191 LYS A CA 1
ATOM 1512 C C . LYS A 1 191 ? -4.530 -12.350 21.911 1.00 84.19 191 LYS A C 1
ATOM 1514 O O . LYS A 1 191 ? -4.591 -11.633 22.914 1.00 84.19 191 LYS A O 1
ATOM 1519 N N . ASN A 1 192 ? -3.493 -12.300 21.077 1.00 82.62 192 ASN A N 1
ATOM 1520 C CA . ASN A 1 192 ? -2.495 -11.248 21.183 1.00 82.62 192 ASN A CA 1
ATOM 1521 C C . ASN A 1 192 ? -3.155 -9.917 20.832 1.00 82.62 192 ASN A C 1
ATOM 1523 O O . ASN A 1 192 ? -3.982 -9.830 19.924 1.00 82.62 192 ASN A O 1
ATOM 1527 N N . LYS A 1 193 ? -2.776 -8.869 21.563 1.00 88.44 193 LYS A N 1
ATOM 1528 C CA . LYS A 1 193 ? -3.391 -7.548 21.459 1.00 88.44 193 LYS A CA 1
ATOM 1529 C C . LYS A 1 193 ? -2.370 -6.505 21.042 1.00 88.44 193 LYS A C 1
ATOM 1531 O O . LYS A 1 193 ? -1.339 -6.351 21.693 1.00 88.44 193 LYS A O 1
ATOM 1536 N N . LYS A 1 194 ? -2.706 -5.702 20.032 1.00 86.44 194 LYS A N 1
ATOM 1537 C CA . LYS A 1 194 ? -1.971 -4.480 19.679 1.00 86.44 194 LYS A CA 1
ATOM 1538 C C . LYS A 1 194 ? -2.913 -3.286 19.686 1.00 86.44 194 LYS A C 1
ATOM 1540 O O . LYS A 1 194 ? -4.012 -3.358 19.154 1.00 86.44 194 LYS A O 1
ATOM 1545 N N . THR A 1 195 ? -2.493 -2.197 20.327 1.00 86.62 195 THR A N 1
ATOM 1546 C CA . THR A 1 195 ? -3.289 -0.965 20.423 1.00 86.62 195 THR A CA 1
ATOM 1547 C C . THR A 1 195 ? -2.602 0.153 19.654 1.00 86.62 195 THR A C 1
ATOM 1549 O O . THR A 1 195 ? -1.401 0.361 19.809 1.00 86.62 195 THR A O 1
ATOM 1552 N N . ILE A 1 196 ? -3.365 0.870 18.838 1.00 84.75 196 ILE A N 1
ATOM 1553 C CA . ILE A 1 196 ? -2.904 1.970 17.992 1.00 84.75 196 ILE A CA 1
ATOM 1554 C C . ILE A 1 196 ? -3.745 3.195 18.328 1.00 84.75 196 ILE A C 1
ATOM 1556 O O . ILE A 1 196 ? -4.964 3.098 18.435 1.00 84.75 196 ILE A O 1
ATOM 1560 N N . LYS A 1 197 ? -3.112 4.355 18.490 1.00 83.94 197 LYS A N 1
ATOM 1561 C CA . LYS A 1 197 ? -3.829 5.621 18.675 1.00 83.94 197 LYS A CA 1
ATOM 1562 C C . LYS A 1 197 ? -4.010 6.297 17.326 1.00 83.94 197 LYS A C 1
ATOM 1564 O O . LYS A 1 197 ? -3.052 6.412 16.572 1.00 83.94 197 LYS A O 1
ATOM 1569 N N . ILE A 1 198 ? -5.220 6.768 17.058 1.00 81.62 198 ILE A N 1
ATOM 1570 C CA . ILE A 1 198 ? -5.558 7.502 15.842 1.00 81.62 198 ILE A CA 1
ATOM 1571 C C . ILE A 1 198 ? -6.071 8.873 16.242 1.00 81.62 198 ILE A C 1
ATOM 1573 O O . ILE A 1 198 ? -6.990 9.003 17.050 1.00 81.62 198 ILE A O 1
ATOM 1577 N N . VAL A 1 199 ? -5.482 9.903 15.649 1.00 78.56 199 VAL A N 1
ATOM 1578 C CA . VAL A 1 199 ? -6.003 11.266 15.724 1.00 78.56 199 VAL A CA 1
ATOM 1579 C C . VAL A 1 199 ? -6.839 11.498 14.476 1.00 78.56 199 VAL A C 1
ATOM 1581 O O . VAL A 1 199 ? -6.300 11.447 13.375 1.00 78.56 199 VAL A O 1
ATOM 1584 N N . TYR A 1 200 ? -8.134 11.737 14.657 1.00 74.00 200 TYR A N 1
ATOM 1585 C CA . TYR A 1 200 ? -9.098 12.013 13.598 1.00 74.00 200 TYR A CA 1
ATOM 1586 C C . TYR A 1 200 ? -9.445 13.506 13.628 1.00 74.00 200 TYR A C 1
ATOM 1588 O O . TYR A 1 200 ? -10.173 13.975 14.501 1.00 74.00 200 TYR A O 1
ATOM 1596 N N . SER A 1 201 ? -8.869 14.293 12.719 1.00 67.88 201 SER A N 1
ATOM 1597 C CA . SER A 1 201 ? -8.977 15.762 12.729 1.00 67.88 201 SER A CA 1
ATOM 1598 C C . SER A 1 201 ? -9.704 16.303 11.501 1.00 67.88 201 SER A C 1
ATOM 1600 O O . SER A 1 201 ? -9.356 15.911 10.388 1.00 67.88 201 SER A O 1
ATOM 1602 N N . LYS A 1 202 ? -10.589 17.299 11.675 1.00 64.31 202 LYS A N 1
ATOM 1603 C CA . LYS A 1 202 ? -11.143 18.065 10.544 1.00 64.31 202 LYS A CA 1
ATOM 1604 C C . LYS A 1 202 ? -10.015 18.728 9.746 1.00 64.31 202 LYS A C 1
ATOM 1606 O O . LYS A 1 202 ? -9.131 19.357 10.327 1.00 64.31 202 LYS A O 1
ATOM 1611 N N . SER A 1 203 ? -10.062 18.626 8.419 1.00 56.12 203 SER A N 1
ATOM 1612 C CA . SER A 1 203 ? -9.161 19.390 7.553 1.00 56.12 203 SER A CA 1
ATOM 1613 C C . SER A 1 203 ? -9.727 20.790 7.331 1.00 56.12 203 SER A C 1
ATOM 1615 O O . SER A 1 203 ? -10.551 20.995 6.445 1.00 56.12 203 SER A O 1
ATOM 1617 N N . THR A 1 204 ? -9.277 21.770 8.113 1.00 44.19 204 THR A N 1
ATOM 1618 C CA . THR A 1 204 ? -9.570 23.180 7.827 1.00 44.19 204 THR A CA 1
ATOM 1619 C C . THR A 1 204 ? -8.788 23.599 6.583 1.00 44.19 204 THR A C 1
ATOM 1621 O O . THR A 1 204 ? -7.576 23.801 6.644 1.00 44.19 204 THR A O 1
ATOM 1624 N N . ILE A 1 205 ? -9.463 23.720 5.438 1.00 43.38 205 ILE A N 1
ATOM 1625 C CA . ILE A 1 205 ? -8.893 24.425 4.287 1.00 43.38 205 ILE A CA 1
ATOM 1626 C C . ILE A 1 205 ? -8.969 25.915 4.622 1.00 43.38 205 ILE A C 1
ATOM 1628 O O . ILE A 1 205 ? -10.054 26.491 4.636 1.00 43.38 205 ILE A O 1
ATOM 1632 N N . MET A 1 206 ? -7.828 26.535 4.927 1.00 33.47 206 MET A N 1
ATOM 1633 C CA . MET A 1 206 ? -7.741 27.993 4.947 1.00 33.47 206 MET A CA 1
ATOM 1634 C C . MET A 1 206 ? -7.731 28.481 3.499 1.00 33.47 206 MET A C 1
ATOM 1636 O O . MET A 1 206 ? -6.735 28.326 2.796 1.00 33.47 206 MET A O 1
ATOM 1640 N N . PHE A 1 207 ? -8.849 29.044 3.046 1.00 32.69 207 PHE A N 1
ATOM 1641 C CA . PHE A 1 207 ? -8.847 29.896 1.865 1.00 32.69 207 PHE A CA 1
ATOM 1642 C C . PHE A 1 207 ? -8.184 31.217 2.270 1.00 32.69 207 PHE A C 1
ATOM 1644 O O . PHE A 1 207 ? -8.721 31.959 3.090 1.00 32.69 207 PHE A O 1
ATOM 1651 N N . LEU A 1 208 ? -6.976 31.465 1.764 1.00 32.47 208 LEU A N 1
ATOM 1652 C CA . LEU A 1 208 ? -6.397 32.805 1.762 1.00 32.47 208 LEU A CA 1
ATOM 1653 C C . LEU A 1 208 ? -7.154 33.602 0.693 1.00 32.47 208 LEU A C 1
ATOM 1655 O O . LEU A 1 208 ? -7.079 33.247 -0.485 1.00 32.47 208 LEU A O 1
ATOM 1659 N N . ASN A 1 209 ? -7.932 34.593 1.136 1.00 43.50 209 ASN A N 1
ATOM 1660 C CA . ASN A 1 209 ? -8.556 35.601 0.274 1.00 43.50 209 ASN A CA 1
ATOM 1661 C C . ASN A 1 209 ? -7.507 36.548 -0.310 1.00 43.50 209 ASN A C 1
ATOM 1663 O O . ASN A 1 209 ? -6.537 36.857 0.421 1.00 43.50 209 ASN A O 1
#

Foldseek 3Di:
DDPPQDQDPDDPPVPVCPPQPPPPQQCDVVLNVDVVSNLVSLLVLCVPLVSVLSQVVVCVVPVNSVSSNVVNLVCCCPPNNVVSDPVVSVCSNVVNDCVVPDPQDPDPPPKDWPPLEFAAALVVLDGPKTKIASAAAQKKKFKAAPVRDTFAIDTCVVVVRSRMDIDSQAGPVRHHDDFAKIKIWIQDPVRDIDIGIYGYHHDDDDDDD

Secondary structure (DSSP, 8-state):
--TT-------S-TTTTTT-TTTTTSS-HHHHH-HHHHHHHHHHHHTSHHHHHHHHHHHTT-HHHHHHHHHHHHHIIIII-TTSSHHHHHHHHTT--SSS-----SSGGG-EEESSSB---SSSS----EEEESPPTT-EEEEE-TTS-EEEEEEGGGGTSSSEEEE-SB-TTSPBPPSEEEEEEEE-TT--EEEEEEEE---------

pLDDT: mean 74.28, std 17.17, range [32.47, 95.62]